Protein AF-0000000082828712 (afdb_homodimer)

Solvent-accessible surface area (backbone atoms only — not comparable to full-atom values): 15017 Å² total; per-residue (Å²): 77,46,63,69,58,51,18,61,73,68,69,48,56,59,66,55,54,52,48,35,39,72,70,65,76,36,78,80,60,50,65,44,97,86,64,44,63,34,44,53,70,67,53,52,53,50,50,47,36,53,51,42,41,46,74,70,66,48,48,73,68,54,50,51,52,52,47,55,44,63,73,38,39,80,39,64,26,58,62,60,52,50,52,51,50,52,49,48,51,51,52,51,50,52,42,50,52,48,52,53,48,48,52,50,50,52,56,34,50,66,52,43,86,63,96,31,34,36,75,65,27,28,40,63,50,42,49,63,65,57,72,63,75,81,122,78,46,63,70,57,51,18,63,73,67,71,49,55,59,67,56,53,52,48,35,37,73,71,65,74,36,80,81,61,50,64,44,97,86,64,45,62,35,43,52,70,68,52,54,54,50,50,47,35,53,52,42,40,45,74,69,65,49,48,73,69,55,49,51,51,54,50,55,44,65,74,37,39,80,39,65,27,60,62,59,51,50,52,51,50,52,49,48,51,51,52,51,50,51,42,51,53,48,52,53,48,45,51,50,50,52,56,34,49,66,52,42,84,64,94,33,33,36,75,66,28,28,40,63,50,42,48,64,65,56,72,63,75,82,122

pLDDT: mean 90.7, std 9.95, range [29.39, 98.44]

Structure (mmCIF, N/CA/C/O backbone):
data_AF-0000000082828712-model_v1
#
loop_
_entity.id
_entity.type
_entity.pdbx_description
1 polymer CadR
#
loop_
_atom_site.group_PDB
_atom_site.id
_atom_site.type_symbol
_atom_site.label_atom_id
_atom_site.label_alt_id
_atom_site.label_comp_id
_atom_site.label_asym_id
_atom_site.label_entity_id
_atom_site.label_seq_id
_atom_site.pdbx_PDB_ins_code
_atom_site.Cartn_x
_atom_site.Cartn_y
_atom_site.Cartn_z
_atom_site.occupancy
_atom_site.B_iso_or_equiv
_atom_site.auth_seq_id
_atom_site.auth_comp_id
_atom_site.auth_asym_id
_atom_site.auth_atom_id
_atom_site.pdbx_PDB_model_num
ATOM 1 N N . MET A 1 1 ? -9.047 -22.391 -27.5 1 91.06 1 MET A N 1
ATOM 2 C CA . MET A 1 1 ? -10.141 -21.484 -27.156 1 91.06 1 MET A CA 1
ATOM 3 C C . MET A 1 1 ? -9.773 -20.047 -27.484 1 91.06 1 MET A C 1
ATOM 5 O O . MET A 1 1 ? -8.602 -19.719 -27.688 1 91.06 1 MET A O 1
ATOM 9 N N . ARG A 1 2 ? -10.914 -19.062 -27.641 1 92.56 2 ARG A N 1
ATOM 10 C CA . ARG A 1 2 ? -10.688 -17.641 -27.891 1 92.56 2 ARG A CA 1
ATOM 11 C C . ARG A 1 2 ? -10.391 -16.906 -26.594 1 92.56 2 ARG A C 1
ATOM 13 O O . ARG A 1 2 ? -10.562 -17.453 -25.5 1 92.56 2 ARG A O 1
ATOM 20 N N . ILE A 1 3 ? -9.938 -15.68 -26.828 1 93.56 3 ILE A N 1
ATOM 21 C CA . ILE A 1 3 ? -9.469 -14.914 -25.672 1 93.56 3 ILE A CA 1
ATOM 22 C C . ILE A 1 3 ? -10.625 -14.641 -24.719 1 93.56 3 ILE A C 1
ATOM 24 O O . ILE A 1 3 ? -10.438 -14.602 -23.5 1 93.56 3 ILE A O 1
ATOM 28 N N . GLY A 1 4 ? -11.828 -14.359 -25.25 1 94 4 GLY A N 1
ATOM 29 C CA . GLY A 1 4 ? -13 -14.156 -24.406 1 94 4 GLY A CA 1
ATOM 30 C C . GLY A 1 4 ? -13.32 -15.352 -23.531 1 94 4 GLY A C 1
ATOM 31 O O . GLY A 1 4 ? -13.633 -15.203 -22.359 1 94 4 GLY A O 1
ATOM 32 N N . GLN A 1 5 ? -13.258 -16.547 -24.078 1 93.94 5 GLN A N 1
ATOM 33 C CA . GLN A 1 5 ? -13.477 -17.781 -23.344 1 93.94 5 GLN A CA 1
ATOM 34 C C . GLN A 1 5 ? -12.414 -17.969 -22.266 1 93.94 5 GLN A C 1
ATOM 36 O O . GLN A 1 5 ? -12.727 -18.391 -21.141 1 93.94 5 GLN A O 1
ATOM 41 N N . LEU A 1 6 ? -11.227 -17.703 -22.688 1 94.06 6 LEU A N 1
ATOM 42 C CA . LEU A 1 6 ? -10.133 -17.797 -21.734 1 94.06 6 LEU A CA 1
ATOM 43 C C . LEU A 1 6 ? -10.359 -16.844 -20.547 1 94.06 6 LEU A C 1
ATOM 45 O O . LEU A 1 6 ? -10.203 -17.25 -19.391 1 94.06 6 LEU A O 1
ATOM 49 N N . ALA A 1 7 ? -10.773 -15.625 -20.781 1 95 7 ALA A N 1
ATOM 50 C CA . ALA A 1 7 ? -11.039 -14.617 -19.766 1 95 7 ALA A CA 1
ATOM 51 C C . ALA A 1 7 ? -12.125 -15.086 -18.797 1 95 7 ALA A C 1
ATOM 53 O O . ALA A 1 7 ? -11.969 -14.969 -17.578 1 95 7 ALA A O 1
ATOM 54 N N . GLN A 1 8 ? -13.102 -15.633 -19.312 1 93.44 8 GLN A N 1
ATOM 55 C CA . GLN A 1 8 ? -14.227 -16.125 -18.531 1 93.44 8 GLN A CA 1
ATOM 56 C C . GLN A 1 8 ? -13.812 -17.312 -17.656 1 93.44 8 GLN A C 1
ATOM 58 O O . GLN A 1 8 ? -14.211 -17.406 -16.5 1 93.44 8 GLN A O 1
ATOM 63 N N . SER A 1 9 ? -13.055 -18.109 -18.234 1 91.81 9 SER A N 1
ATOM 64 C CA . SER A 1 9 ? -12.641 -19.328 -17.531 1 91.81 9 SER A CA 1
ATOM 65 C C . SER A 1 9 ? -11.797 -19 -16.297 1 91.81 9 SER A C 1
ATOM 67 O O . SER A 1 9 ? -11.891 -19.688 -15.289 1 91.81 9 SER A O 1
ATOM 69 N N . VAL A 1 10 ? -11.023 -18 -16.312 1 90.81 10 VAL A N 1
ATOM 70 C CA . VAL A 1 10 ? -10.094 -17.703 -15.234 1 90.81 10 VAL A CA 1
ATOM 71 C C . VAL A 1 10 ? -10.617 -16.516 -14.422 1 90.81 10 VAL A C 1
ATOM 73 O O . VAL A 1 10 ? -10.164 -16.281 -13.297 1 90.81 10 VAL A O 1
ATOM 76 N N . GLY A 1 11 ? -11.562 -15.797 -14.93 1 91.81 11 GLY A N 1
ATOM 77 C CA . GLY A 1 11 ? -12.148 -14.68 -14.203 1 91.81 11 GLY A CA 1
ATOM 78 C C . GLY A 1 11 ? -11.32 -13.414 -14.281 1 91.81 11 GLY A C 1
ATOM 79 O O . GLY A 1 11 ? -11.125 -12.734 -13.273 1 91.81 11 GLY A O 1
ATOM 80 N N . VAL A 1 12 ? -10.703 -13.156 -15.43 1 92.44 12 VAL A N 1
ATOM 81 C CA . VAL A 1 12 ? -9.945 -11.93 -15.633 1 92.44 12 VAL A CA 1
ATOM 82 C C . VAL A 1 12 ? -10.398 -11.25 -16.938 1 92.44 12 VAL A C 1
ATOM 84 O O . VAL A 1 12 ? -11.062 -11.875 -17.766 1 92.44 12 VAL A O 1
ATOM 87 N N . ASP A 1 13 ? -10.07 -10.023 -17.062 1 94.56 13 ASP A N 1
ATOM 88 C CA . ASP A 1 13 ? -10.453 -9.328 -18.281 1 94.56 13 ASP A CA 1
ATOM 89 C C . ASP A 1 13 ? -9.453 -9.602 -19.406 1 94.56 13 ASP A C 1
ATOM 91 O O . ASP A 1 13 ? -8.305 -9.961 -19.141 1 94.56 13 ASP A O 1
ATOM 95 N N . THR A 1 14 ? -9.93 -9.375 -20.672 1 95.31 14 THR A N 1
ATOM 96 C CA . THR A 1 14 ? -9.125 -9.672 -21.859 1 95.31 14 THR A CA 1
ATOM 97 C C . THR A 1 14 ? -7.871 -8.797 -21.891 1 95.31 14 THR A C 1
ATOM 99 O O . THR A 1 14 ? -6.812 -9.234 -22.344 1 95.31 14 THR A O 1
ATOM 102 N N . GLN A 1 15 ? -8.016 -7.57 -21.406 1 95.5 15 GLN A N 1
ATOM 103 C CA . GLN A 1 15 ? -6.863 -6.672 -21.391 1 95.5 15 GLN A CA 1
ATOM 104 C C . GLN A 1 15 ? -5.77 -7.203 -20.469 1 95.5 15 GLN A C 1
ATOM 106 O O . GLN A 1 15 ? -4.578 -7.074 -20.766 1 95.5 15 GLN A O 1
ATOM 111 N N . THR A 1 16 ? -6.172 -7.82 -19.391 1 95.06 16 THR A N 1
ATOM 112 C CA . THR A 1 16 ? -5.23 -8.406 -18.453 1 95.06 16 THR A CA 1
ATOM 113 C C . THR A 1 16 ? -4.457 -9.555 -19.094 1 95.06 16 THR A C 1
ATOM 115 O O . THR A 1 16 ? -3.25 -9.695 -18.891 1 95.06 16 THR A O 1
ATOM 118 N N . ILE A 1 17 ? -5.188 -10.344 -19.859 1 94.81 17 ILE A N 1
ATOM 119 C CA . ILE A 1 17 ? -4.551 -11.445 -20.578 1 94.81 17 ILE A CA 1
ATOM 120 C C . ILE A 1 17 ? -3.486 -10.906 -21.516 1 94.81 17 ILE A C 1
ATOM 122 O O . ILE A 1 17 ? -2.354 -11.391 -21.531 1 94.81 17 ILE A O 1
ATOM 126 N N . ARG A 1 18 ? -3.82 -9.883 -22.312 1 93.44 18 ARG A N 1
ATOM 127 C CA . ARG A 1 18 ? -2.883 -9.281 -23.25 1 93.44 18 ARG A CA 1
ATOM 128 C C . ARG A 1 18 ? -1.71 -8.633 -22.516 1 93.44 18 ARG A C 1
ATOM 130 O O . ARG A 1 18 ? -0.575 -8.68 -23 1 93.44 18 ARG A O 1
ATOM 137 N N . PHE A 1 19 ? -2.029 -8.102 -21.375 1 96.06 19 PHE A N 1
ATOM 138 C CA . PHE A 1 19 ? -0.987 -7.496 -20.562 1 96.06 19 PHE A CA 1
ATOM 139 C C . PHE A 1 19 ? 0.044 -8.539 -20.141 1 96.06 19 PHE A C 1
ATOM 141 O O . PHE A 1 19 ? 1.249 -8.32 -20.297 1 96.06 19 PHE A O 1
ATOM 148 N N . TYR A 1 20 ? -0.454 -9.695 -19.688 1 95.5 20 TYR A N 1
ATOM 149 C CA . TYR A 1 20 ? 0.453 -10.742 -19.234 1 95.5 20 TYR A CA 1
ATOM 150 C C . TYR A 1 20 ? 1.239 -11.328 -20.406 1 95.5 20 TYR A C 1
ATOM 152 O O . TYR A 1 20 ? 2.385 -11.758 -20.234 1 95.5 20 TYR A O 1
ATOM 160 N N . GLU A 1 21 ? 0.632 -11.375 -21.578 1 93.69 21 GLU A N 1
ATOM 161 C CA . GLU A 1 21 ? 1.351 -11.789 -22.781 1 93.69 21 GLU A CA 1
ATOM 162 C C . GLU A 1 21 ? 2.502 -10.836 -23.094 1 93.69 21 GLU A C 1
ATOM 164 O O . GLU A 1 21 ? 3.627 -11.273 -23.344 1 93.69 21 GLU A O 1
ATOM 169 N N . ARG A 1 22 ? 2.217 -9.562 -22.984 1 94.44 22 ARG A N 1
ATOM 170 C CA . ARG A 1 22 ? 3.227 -8.547 -23.266 1 94.44 22 ARG A CA 1
ATOM 171 C C . ARG A 1 22 ? 4.352 -8.602 -22.25 1 94.44 22 ARG A C 1
ATOM 173 O O . ARG A 1 22 ? 5.512 -8.336 -22.578 1 94.44 22 ARG A O 1
ATOM 180 N N . GLN A 1 23 ? 4.02 -8.945 -21.078 1 95.06 23 GLN A N 1
ATOM 181 C CA . GLN A 1 23 ? 4.996 -9.008 -20 1 95.06 23 GLN A CA 1
ATOM 182 C C . GLN A 1 23 ? 5.828 -10.289 -20.078 1 95.06 23 GLN A C 1
ATOM 184 O O . GLN A 1 23 ? 6.77 -10.469 -19.297 1 95.06 23 GLN A O 1
ATOM 189 N N . GLY A 1 24 ? 5.434 -11.25 -20.906 1 93 24 GLY A N 1
ATOM 190 C CA . GLY A 1 24 ? 6.172 -12.492 -21.078 1 93 24 GLY A CA 1
ATOM 191 C C . GLY A 1 24 ? 5.789 -13.562 -20.062 1 93 24 GLY A C 1
ATOM 192 O O . GLY A 1 24 ? 6.5 -14.555 -19.906 1 93 24 GLY A O 1
ATOM 193 N N . LEU A 1 25 ? 4.73 -13.352 -19.359 1 94.81 25 LEU A N 1
ATOM 194 C CA . LEU A 1 25 ? 4.277 -14.305 -18.359 1 94.81 25 LEU A CA 1
ATOM 195 C C . LEU A 1 25 ? 3.393 -15.383 -18.984 1 94.81 25 LEU A C 1
ATOM 197 O O . LEU A 1 25 ? 3.266 -16.484 -18.438 1 94.81 25 LEU A O 1
ATOM 201 N N . LEU A 1 26 ? 2.729 -15.062 -20.016 1 92.88 26 LEU A N 1
ATOM 202 C CA . LEU A 1 26 ? 1.913 -15.992 -20.797 1 92.88 26 LEU A CA 1
ATOM 203 C C . LEU A 1 26 ? 2.529 -16.234 -22.172 1 92.88 26 LEU A C 1
ATOM 205 O O . LEU A 1 26 ? 2.904 -15.281 -22.859 1 92.88 26 LEU A O 1
ATOM 209 N N . PRO A 1 27 ? 2.744 -17.5 -22.469 1 88.75 27 PRO A N 1
ATOM 210 C CA . PRO A 1 27 ? 3.279 -17.75 -23.812 1 88.75 27 PRO A CA 1
ATOM 211 C C . PRO A 1 27 ? 2.354 -17.25 -24.922 1 88.75 27 PRO A C 1
ATOM 213 O O . PRO A 1 27 ? 1.13 -17.266 -24.766 1 88.75 27 PRO A O 1
ATOM 216 N N . PRO A 1 28 ? 2.961 -16.844 -25.969 1 89.88 28 PRO A N 1
ATOM 217 C CA . PRO A 1 28 ? 2.111 -16.406 -27.078 1 89.88 28 PRO A CA 1
ATOM 218 C C . PRO A 1 28 ? 1.222 -17.516 -27.609 1 89.88 28 PRO A C 1
ATOM 220 O O . PRO A 1 28 ? 1.668 -18.672 -27.734 1 89.88 28 PRO A O 1
ATOM 223 N N . PRO A 1 29 ? -0.052 -17.141 -27.797 1 90.81 29 PRO A N 1
ATOM 224 C CA . PRO A 1 29 ? -0.957 -18.156 -28.328 1 90.81 29 PRO A CA 1
ATOM 225 C C . PRO A 1 29 ? -0.678 -18.484 -29.781 1 90.81 29 PRO A C 1
ATOM 227 O O . PRO A 1 29 ? -0.115 -17.656 -30.516 1 90.81 29 PRO A O 1
ATOM 230 N N . GLY A 1 30 ? -0.92 -19.812 -30.078 1 91.31 30 GLY A N 1
ATOM 231 C CA . GLY A 1 30 ? -0.879 -20.156 -31.484 1 91.31 30 GLY A CA 1
ATOM 232 C C . GLY A 1 30 ? -1.961 -19.484 -32.312 1 91.31 30 GLY A C 1
ATOM 233 O O . GLY A 1 30 ? -2.824 -18.797 -31.75 1 91.31 30 GLY A O 1
ATOM 234 N N . ARG A 1 31 ? -1.786 -19.594 -33.656 1 90.69 31 ARG A N 1
ATOM 235 C CA . ARG A 1 31 ? -2.797 -19.031 -34.562 1 90.69 31 ARG A CA 1
ATOM 236 C C . ARG A 1 31 ? -3.436 -20.125 -35.406 1 90.69 31 ARG A C 1
ATOM 238 O O . ARG A 1 31 ? -2.764 -21.078 -35.844 1 90.69 31 ARG A O 1
ATOM 245 N N . GLN A 1 32 ? -4.73 -19.938 -35.531 1 90.38 32 GLN A N 1
ATOM 246 C CA . GLN A 1 32 ? -5.438 -20.828 -36.469 1 90.38 32 GLN A CA 1
ATOM 247 C C . GLN A 1 32 ? -5.199 -20.406 -37.906 1 90.38 32 GLN A C 1
ATOM 249 O O . GLN A 1 32 ? -4.523 -19.406 -38.156 1 90.38 32 GLN A O 1
ATOM 254 N N . GLU A 1 33 ? -5.695 -21.312 -38.75 1 91.38 33 GLU A N 1
ATOM 255 C CA . GLU A 1 33 ? -5.531 -21.047 -40.188 1 91.38 33 GLU A CA 1
ATOM 256 C C . GLU A 1 33 ? -6.121 -19.703 -40.594 1 91.38 33 GLU A C 1
ATOM 258 O O . GLU A 1 33 ? -5.605 -19.031 -41.469 1 91.38 33 GLU A O 1
ATOM 263 N N . ASN A 1 34 ? -7.105 -19.297 -39.906 1 90.94 34 ASN A N 1
ATOM 264 C CA . ASN A 1 34 ? -7.785 -18.047 -40.219 1 90.94 34 ASN A CA 1
ATOM 265 C C . ASN A 1 34 ? -7.094 -16.844 -39.562 1 90.94 34 ASN A C 1
ATOM 267 O O . ASN A 1 34 ? -7.562 -15.719 -39.688 1 90.94 34 ASN A O 1
ATOM 271 N N . GLY A 1 35 ? -6.105 -17.078 -38.844 1 89.44 35 GLY A N 1
ATOM 272 C CA . GLY A 1 35 ? -5.309 -15.992 -38.312 1 89.44 35 GLY A CA 1
ATOM 273 C C . GLY A 1 35 ? -5.672 -15.664 -36.875 1 89.44 35 GLY A C 1
ATOM 274 O O . GLY A 1 35 ? -5.031 -14.82 -36.25 1 89.44 35 GLY A O 1
ATOM 275 N N . TYR A 1 36 ? -6.711 -16.344 -36.375 1 90.12 36 TYR A N 1
A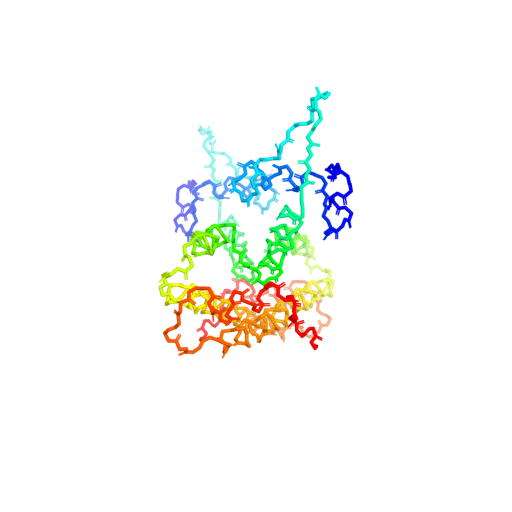TOM 276 C CA . TYR A 1 36 ? -7.156 -16.031 -35.031 1 90.12 36 TYR A CA 1
ATOM 277 C C . TYR A 1 36 ? -6.273 -16.703 -34 1 90.12 36 TYR A C 1
ATOM 279 O O . TYR A 1 36 ? -5.855 -17.844 -34.188 1 90.12 36 TYR A O 1
ATOM 287 N N . ARG A 1 37 ? -6.039 -15.938 -32.906 1 91.88 37 ARG A N 1
ATOM 288 C CA . ARG A 1 37 ? -5.289 -16.516 -31.797 1 91.88 37 ARG A CA 1
ATOM 289 C C . ARG A 1 37 ? -6.078 -17.625 -31.109 1 91.88 37 ARG A C 1
ATOM 291 O O . ARG A 1 37 ? -7.301 -17.531 -30.969 1 91.88 37 ARG A O 1
ATOM 298 N N . VAL A 1 38 ? -5.359 -18.719 -30.797 1 93.56 38 VAL A N 1
ATOM 299 C CA . VAL A 1 38 ? -5.969 -19.844 -30.109 1 93.56 38 VAL A CA 1
ATOM 300 C C . VAL A 1 38 ? -5.199 -20.141 -28.828 1 93.56 38 VAL A C 1
ATOM 302 O O . VAL A 1 38 ? -3.977 -20.297 -28.844 1 93.56 38 VAL A O 1
ATOM 305 N N . TYR A 1 39 ? -5.969 -20.172 -27.766 1 94.69 39 TYR A N 1
ATOM 306 C CA . TYR A 1 39 ? -5.395 -20.438 -26.453 1 94.69 39 TYR A CA 1
ATOM 307 C C . TYR A 1 39 ? -5.684 -21.875 -26.016 1 94.69 39 TYR A C 1
ATOM 309 O O . TYR A 1 39 ? -6.773 -22.391 -26.266 1 94.69 39 TYR A O 1
ATOM 317 N N . THR A 1 40 ? -4.688 -22.5 -25.375 1 93.25 40 THR A N 1
ATOM 318 C CA . THR A 1 40 ? -4.797 -23.891 -24.938 1 93.25 40 THR A CA 1
ATOM 319 C C . THR A 1 40 ? -4.977 -23.969 -23.422 1 93.25 40 THR A C 1
ATOM 321 O O . THR A 1 40 ? -5.016 -22.938 -22.734 1 93.25 40 THR A O 1
ATOM 324 N N . GLU A 1 41 ? -5.152 -25.203 -22.922 1 93.06 41 GLU A N 1
ATOM 325 C CA . GLU A 1 41 ? -5.289 -25.453 -21.484 1 93.06 41 GLU A CA 1
ATOM 326 C C . GLU A 1 41 ? -4.047 -24.984 -20.719 1 93.06 41 GLU A C 1
ATOM 328 O O . GLU A 1 41 ? -4.137 -24.562 -19.578 1 93.06 41 GLU A O 1
ATOM 333 N N . LYS A 1 42 ? -3.018 -25.031 -21.406 1 91.31 42 LYS A N 1
ATOM 334 C CA . LYS A 1 42 ? -1.782 -24.562 -20.797 1 91.31 42 LYS A CA 1
ATOM 335 C C . LYS A 1 42 ? -1.875 -23.078 -20.438 1 91.31 42 LYS A C 1
ATOM 337 O O . LYS A 1 42 ? -1.347 -22.656 -19.406 1 91.31 42 LYS A O 1
ATOM 342 N N . HIS A 1 43 ? -2.551 -22.344 -21.281 1 94.12 43 HIS A N 1
ATOM 343 C CA . HIS A 1 43 ? -2.748 -20.922 -21.016 1 94.12 43 HIS A CA 1
ATOM 344 C C . HIS A 1 43 ? -3.666 -20.719 -19.812 1 94.12 43 HIS A C 1
ATOM 346 O O . HIS A 1 43 ? -3.439 -19.812 -19.016 1 94.12 43 HIS A O 1
ATOM 352 N N . VAL A 1 44 ? -4.652 -21.547 -19.672 1 93.38 44 VAL A N 1
ATOM 353 C CA . VAL A 1 44 ? -5.578 -21.469 -18.547 1 93.38 44 VAL A CA 1
ATOM 354 C C . VAL A 1 44 ? -4.824 -21.688 -17.234 1 93.38 44 VAL A C 1
ATOM 356 O O . VAL A 1 44 ? -4.957 -20.906 -16.281 1 93.38 44 VAL A O 1
ATOM 359 N N . GLU A 1 45 ? -4.051 -22.688 -17.25 1 91.81 45 GLU A N 1
ATOM 360 C CA . GLU A 1 45 ? -3.303 -23.047 -16.062 1 91.81 45 GLU A CA 1
ATOM 361 C C . GLU A 1 45 ? -2.324 -21.953 -15.664 1 91.81 45 GLU A C 1
ATOM 363 O O . GLU A 1 45 ? -2.201 -21.609 -14.484 1 91.81 45 GLU A O 1
ATOM 368 N N . ARG A 1 46 ? -1.679 -21.5 -16.672 1 93.19 46 ARG A N 1
ATOM 369 C CA . ARG A 1 46 ? -0.697 -20.453 -16.406 1 93.19 46 ARG A CA 1
ATOM 370 C C . ARG A 1 46 ? -1.369 -19.188 -15.867 1 93.19 46 ARG A C 1
ATOM 372 O O . ARG A 1 46 ? -0.878 -18.578 -14.914 1 93.19 46 ARG A O 1
ATOM 379 N N . LEU A 1 47 ? -2.453 -18.828 -16.422 1 93.94 47 LEU A N 1
ATOM 380 C CA . LEU A 1 47 ? -3.188 -17.641 -15.977 1 93.94 47 LEU A CA 1
ATOM 381 C C . LEU A 1 47 ? -3.719 -17.844 -14.562 1 93.94 47 LEU A C 1
ATOM 383 O O . LEU A 1 47 ? -3.684 -16.906 -13.75 1 93.94 47 LEU A O 1
ATOM 387 N N . ALA A 1 48 ? -4.211 -18.984 -14.289 1 92.62 48 ALA A N 1
ATOM 388 C CA . ALA A 1 48 ? -4.688 -19.297 -12.945 1 92.62 48 ALA A CA 1
ATOM 389 C C . ALA A 1 48 ? -3.557 -19.188 -11.922 1 92.62 48 ALA A C 1
ATOM 391 O O . ALA A 1 48 ? -3.752 -18.656 -10.828 1 92.62 48 ALA A O 1
ATOM 392 N N . PHE A 1 49 ? -2.449 -19.672 -12.359 1 93.94 49 PHE A N 1
ATOM 393 C CA . PHE A 1 49 ? -1.273 -19.594 -11.5 1 93.94 49 PHE A CA 1
ATOM 394 C C . PHE A 1 49 ? -0.912 -18.141 -11.211 1 93.94 49 PHE A C 1
ATOM 396 O O . PHE A 1 49 ? -0.7 -17.766 -10.055 1 93.94 49 PHE A O 1
ATOM 403 N N . ILE A 1 50 ? -0.853 -17.328 -12.227 1 94.75 50 ILE A N 1
ATOM 404 C CA . ILE A 1 50 ? -0.52 -15.906 -12.094 1 94.75 50 ILE A CA 1
ATOM 405 C C . ILE A 1 50 ? -1.528 -15.227 -11.172 1 94.75 50 ILE A C 1
ATOM 407 O O . ILE A 1 50 ? -1.147 -14.461 -10.281 1 94.75 50 ILE A O 1
ATOM 411 N N . ARG A 1 51 ? -2.76 -15.5 -11.359 1 92.62 51 ARG A N 1
ATOM 412 C CA . ARG A 1 51 ? -3.82 -14.914 -10.547 1 92.62 51 ARG A CA 1
ATOM 413 C C . ARG A 1 51 ? -3.645 -15.266 -9.078 1 92.62 51 ARG A C 1
ATOM 415 O O . ARG A 1 51 ? -3.777 -14.398 -8.203 1 92.62 51 ARG A O 1
ATOM 422 N N . ARG A 1 52 ? -3.344 -16.5 -8.828 1 92.62 52 ARG A N 1
ATOM 423 C CA . ARG A 1 52 ? -3.158 -16.938 -7.453 1 92.62 52 ARG A CA 1
ATOM 424 C C . ARG A 1 52 ? -1.938 -16.281 -6.824 1 92.62 52 ARG A C 1
ATOM 426 O O . ARG A 1 52 ? -1.97 -15.898 -5.652 1 92.62 52 ARG A O 1
ATOM 433 N N . CYS A 1 53 ? -0.886 -16.172 -7.586 1 95.19 53 CYS A N 1
ATOM 434 C CA . CYS A 1 53 ? 0.294 -15.461 -7.105 1 95.19 53 CYS A CA 1
ATOM 435 C C . CYS A 1 53 ? -0.046 -14.016 -6.75 1 95.19 53 CYS A C 1
ATOM 437 O O . CYS A 1 53 ? 0.399 -13.508 -5.719 1 95.19 53 CYS A O 1
ATOM 439 N N . ARG A 1 54 ? -0.9 -13.375 -7.555 1 93.69 54 ARG A N 1
ATOM 440 C CA . ARG A 1 54 ? -1.292 -11.992 -7.324 1 93.69 54 ARG A CA 1
ATOM 441 C C . ARG A 1 54 ? -2.156 -11.867 -6.074 1 93.69 54 ARG A C 1
ATOM 443 O O . ARG A 1 54 ? -2.049 -10.883 -5.336 1 93.69 54 ARG A O 1
ATOM 450 N N . ILE A 1 55 ? -2.965 -12.852 -5.871 1 90.81 55 ILE A N 1
ATOM 451 C CA . ILE A 1 55 ? -3.783 -12.883 -4.668 1 90.81 55 ILE A CA 1
ATOM 452 C C . ILE A 1 55 ? -2.887 -12.977 -3.436 1 90.81 55 ILE A C 1
ATOM 454 O O . ILE A 1 55 ? -3.186 -12.383 -2.395 1 90.81 55 ILE A O 1
ATOM 458 N N . LEU A 1 56 ? -1.774 -13.61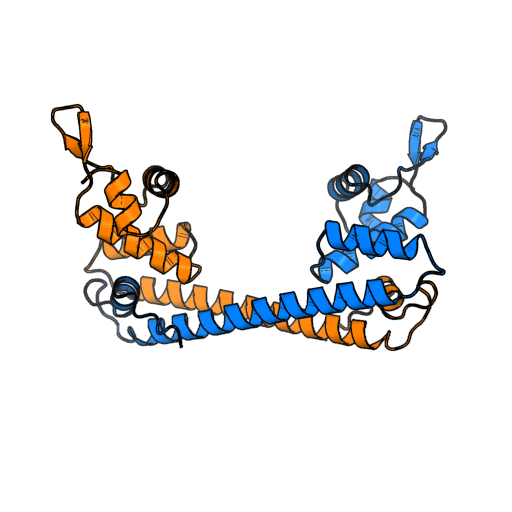7 -3.58 1 92.56 56 LEU A N 1
ATOM 459 C CA . LEU A 1 56 ? -0.795 -13.758 -2.508 1 92.56 56 LEU A CA 1
ATOM 460 C C . LEU A 1 56 ? 0.127 -12.539 -2.459 1 92.56 56 LEU A C 1
ATOM 462 O O . LEU A 1 56 ? 1.118 -12.539 -1.725 1 92.56 56 LEU A O 1
ATOM 466 N N . ASP A 1 57 ? -0.115 -11.57 -3.277 1 95 57 ASP A N 1
ATOM 467 C CA . ASP A 1 57 ? 0.526 -10.258 -3.322 1 95 57 ASP A CA 1
ATOM 468 C C . ASP A 1 57 ? 1.959 -10.367 -3.84 1 95 57 ASP A C 1
ATOM 470 O O . ASP A 1 57 ? 2.822 -9.578 -3.459 1 95 57 ASP A O 1
ATOM 474 N N . LEU A 1 58 ? 2.211 -11.367 -4.605 1 94.88 58 LEU A N 1
ATOM 475 C CA . LEU A 1 58 ? 3.506 -11.445 -5.273 1 94.88 58 LEU A CA 1
ATOM 476 C C . LEU A 1 58 ? 3.572 -10.477 -6.445 1 94.88 58 LEU A C 1
ATOM 478 O O . LEU A 1 58 ? 2.596 -10.312 -7.18 1 94.88 58 LEU A O 1
ATOM 482 N N . SER A 1 59 ? 4.75 -9.891 -6.594 1 95.31 59 SER A N 1
ATOM 483 C CA . SER A 1 59 ? 4.957 -8.969 -7.707 1 95.31 59 SER A CA 1
ATOM 484 C C . SER A 1 59 ? 5.133 -9.727 -9.023 1 95.31 59 SER A C 1
ATOM 486 O O . SER A 1 59 ? 5.398 -10.93 -9.016 1 95.31 59 SER A O 1
ATOM 488 N N . LEU A 1 60 ? 5 -8.961 -10.133 1 94.81 60 LEU A N 1
ATOM 489 C CA . LEU A 1 60 ? 5.23 -9.562 -11.438 1 94.81 60 LEU A CA 1
ATOM 490 C C . LEU A 1 60 ? 6.652 -10.102 -11.547 1 94.81 60 LEU A C 1
ATOM 492 O O . LEU A 1 60 ? 6.883 -11.148 -12.156 1 94.81 60 LEU A O 1
ATOM 496 N N . ALA A 1 61 ? 7.594 -9.391 -10.93 1 94.88 61 ALA A N 1
ATOM 497 C CA . ALA A 1 61 ? 8.984 -9.828 -10.938 1 94.88 61 ALA A CA 1
ATOM 498 C C . ALA A 1 61 ? 9.148 -11.156 -10.203 1 94.88 61 ALA A C 1
ATOM 500 O O . ALA A 1 61 ? 9.82 -12.07 -10.695 1 94.88 61 ALA A O 1
ATOM 501 N N . GLU A 1 62 ? 8.516 -11.273 -9.102 1 94.94 62 GLU A N 1
ATOM 502 C CA . GLU A 1 62 ? 8.555 -12.516 -8.328 1 94.94 62 GLU A CA 1
ATOM 503 C C . GLU A 1 62 ? 7.887 -13.656 -9.094 1 94.94 62 GLU A C 1
ATOM 505 O O . GLU A 1 62 ? 8.367 -14.789 -9.062 1 94.94 62 GLU A O 1
ATOM 510 N N . ILE A 1 63 ? 6.781 -13.359 -9.766 1 95.75 63 ILE A N 1
ATOM 511 C CA . ILE A 1 63 ? 6.07 -14.375 -10.539 1 95.75 63 ILE A CA 1
ATOM 512 C C . ILE A 1 63 ? 6.957 -14.867 -11.68 1 95.75 63 ILE A C 1
ATOM 514 O O . ILE A 1 63 ? 7.004 -16.062 -11.969 1 95.75 63 ILE A O 1
ATOM 518 N N . HIS A 1 64 ? 7.688 -13.945 -12.289 1 95.19 64 HIS A N 1
ATOM 519 C CA . HIS A 1 64 ? 8.641 -14.336 -13.32 1 95.19 64 HIS A CA 1
ATOM 520 C C . HIS A 1 64 ? 9.688 -15.297 -12.773 1 95.19 64 HIS A C 1
ATOM 522 O O . HIS A 1 64 ? 10.031 -16.297 -13.422 1 95.19 64 HIS A O 1
ATOM 528 N N . GLU A 1 65 ? 10.156 -15.008 -11.656 1 93.88 65 GLU A N 1
ATOM 529 C CA . GLU A 1 65 ? 11.164 -15.859 -11.023 1 93.88 65 GLU A CA 1
ATOM 530 C C . GLU A 1 65 ? 10.617 -17.25 -10.75 1 93.88 65 GLU A C 1
ATOM 532 O O . GLU A 1 65 ? 11.273 -18.25 -11.047 1 93.88 65 GLU A O 1
ATOM 537 N N . LEU A 1 66 ? 9.398 -17.297 -10.203 1 94.06 66 LEU A N 1
ATOM 538 C CA . LEU A 1 66 ? 8.773 -18.578 -9.914 1 94.06 66 LEU A CA 1
ATOM 539 C C . LEU A 1 66 ? 8.578 -19.391 -11.195 1 94.06 66 LEU A C 1
ATOM 541 O O . LEU A 1 66 ? 8.789 -20.609 -11.211 1 94.06 66 LEU A O 1
ATOM 545 N N . LYS A 1 67 ? 8.156 -18.703 -12.219 1 91.44 67 LYS A N 1
ATOM 546 C CA . LYS A 1 67 ? 7.961 -19.359 -13.508 1 91.44 67 LYS A CA 1
ATOM 547 C C . LYS A 1 67 ? 9.273 -19.938 -14.039 1 91.44 67 LYS A C 1
ATOM 549 O O . LYS A 1 67 ? 9.297 -21.047 -14.578 1 91.44 67 LYS A O 1
ATOM 554 N N . ARG A 1 68 ? 10.328 -19.188 -13.891 1 91 68 ARG A N 1
ATOM 555 C CA . ARG A 1 68 ? 11.641 -19.656 -14.32 1 91 68 ARG A CA 1
ATOM 556 C C . ARG A 1 68 ? 12.016 -20.938 -13.586 1 91 68 ARG A C 1
ATOM 558 O O . ARG A 1 68 ? 12.539 -21.875 -14.195 1 91 68 ARG A O 1
ATOM 565 N N . TYR A 1 69 ? 11.719 -20.969 -12.344 1 90.06 69 TYR A N 1
ATOM 566 C CA . TYR A 1 69 ? 12 -22.172 -11.57 1 90.06 69 TYR A CA 1
ATOM 567 C C . TYR A 1 69 ? 11.141 -23.344 -12.047 1 90.06 69 TYR A C 1
ATOM 569 O O . TYR A 1 69 ? 11.625 -24.469 -12.148 1 90.06 69 TYR A O 1
ATOM 577 N N . GLN A 1 70 ? 9.867 -23.094 -12.375 1 88.5 70 GLN A N 1
ATOM 578 C CA . GLN A 1 70 ? 8.961 -24.141 -12.859 1 88.5 70 GLN A CA 1
ATOM 579 C C . GLN A 1 70 ? 9.445 -24.703 -14.188 1 88.5 70 GLN A C 1
ATOM 581 O O . GLN A 1 70 ? 9.203 -25.875 -14.492 1 88.5 70 GLN A O 1
ATOM 586 N N . ASP A 1 71 ? 10.086 -23.828 -14.891 1 86.12 71 ASP A N 1
ATOM 587 C CA . ASP A 1 71 ? 10.562 -24.234 -16.203 1 86.12 71 ASP A CA 1
ATOM 588 C C . ASP A 1 71 ? 11.812 -25.109 -16.078 1 86.12 71 ASP A C 1
ATOM 590 O O . ASP A 1 71 ? 12.227 -25.75 -17.047 1 86.12 71 ASP A O 1
ATOM 594 N N . ASP A 1 72 ? 12.383 -25.141 -14.922 1 88.44 72 ASP A N 1
ATOM 595 C CA . ASP A 1 72 ? 13.5 -26.031 -14.633 1 88.44 72 ASP A CA 1
ATOM 596 C C . ASP A 1 72 ? 13.172 -26.969 -13.469 1 88.44 72 ASP A C 1
ATOM 598 O O . ASP A 1 72 ? 13.633 -26.75 -12.344 1 88.44 72 ASP A O 1
ATOM 602 N N . PRO A 1 73 ? 12.547 -28.062 -13.766 1 88.38 73 PRO A N 1
ATOM 603 C CA . PRO A 1 73 ? 11.945 -28.891 -12.727 1 88.38 73 PRO A CA 1
ATOM 604 C C . PRO A 1 73 ? 12.977 -29.641 -11.898 1 88.38 73 PRO A C 1
ATOM 606 O O . PRO A 1 73 ? 12.664 -30.141 -10.812 1 88.38 73 PRO A O 1
ATOM 609 N N . HIS A 1 74 ? 14.258 -29.719 -12.344 1 89.38 74 HIS A N 1
ATOM 610 C CA . HIS A 1 74 ? 15.234 -30.531 -11.641 1 89.38 74 HIS A CA 1
ATOM 611 C C . HIS A 1 74 ? 16.109 -29.672 -10.719 1 89.38 74 HIS A C 1
ATOM 613 O O . HIS A 1 74 ? 16.938 -30.203 -9.984 1 89.38 74 HIS A O 1
ATOM 619 N N . GLN A 1 75 ? 15.82 -28.484 -10.719 1 88.31 75 GLN A N 1
ATOM 620 C CA . GLN A 1 75 ? 16.562 -27.609 -9.805 1 88.31 75 GLN A CA 1
ATOM 621 C C . GLN A 1 75 ? 15.992 -27.703 -8.391 1 88.31 75 GLN A C 1
ATOM 623 O O . GLN A 1 75 ? 14.859 -28.141 -8.188 1 88.31 75 GLN A O 1
ATOM 628 N N . SER A 1 76 ? 16.859 -27.391 -7.449 1 89.81 76 SER A N 1
ATOM 629 C CA . SER A 1 76 ? 16.438 -27.391 -6.051 1 89.81 76 SER A CA 1
ATOM 630 C C . SER A 1 76 ? 15.367 -26.344 -5.785 1 89.81 76 SER A C 1
ATOM 632 O O . SER A 1 76 ? 15.383 -25.266 -6.387 1 89.81 76 SER A O 1
ATOM 634 N N . CYS A 1 77 ? 14.461 -26.656 -4.863 1 91.44 77 CYS A N 1
ATOM 635 C CA . CYS A 1 77 ? 13.398 -25.734 -4.473 1 91.44 77 CYS A CA 1
ATOM 636 C C . CYS A 1 77 ? 13.93 -24.656 -3.545 1 91.44 77 CYS A C 1
ATOM 638 O O . CYS A 1 77 ? 13.172 -23.797 -3.088 1 91.44 77 CYS A O 1
ATOM 640 N N . THR A 1 78 ? 15.156 -24.672 -3.322 1 91 78 THR A N 1
ATOM 641 C CA . THR A 1 78 ? 15.758 -23.75 -2.373 1 91 78 THR A CA 1
ATOM 642 C C . THR A 1 78 ? 15.461 -22.297 -2.773 1 91 78 THR A C 1
ATOM 644 O O . THR A 1 78 ? 15.141 -21.469 -1.922 1 91 78 THR A O 1
ATOM 647 N N . ALA A 1 79 ? 15.57 -22.078 -4.039 1 91.12 79 ALA A N 1
ATOM 648 C CA . ALA A 1 79 ? 15.344 -20.719 -4.52 1 91.12 79 ALA A CA 1
ATOM 649 C C . ALA A 1 79 ? 13.875 -20.328 -4.375 1 91.12 79 ALA A C 1
ATOM 651 O O . ALA A 1 79 ? 13.562 -19.188 -4.047 1 91.12 79 ALA A O 1
ATOM 652 N N . VAL A 1 80 ? 12.938 -21.219 -4.602 1 92.94 80 VAL A N 1
ATOM 653 C CA . VAL A 1 80 ? 11.508 -20.984 -4.418 1 92.94 80 VAL A CA 1
ATOM 654 C C . VAL A 1 80 ? 11.219 -20.672 -2.949 1 92.94 80 VAL A C 1
ATOM 656 O O . VAL A 1 80 ? 10.523 -19.703 -2.637 1 92.94 80 VAL A O 1
ATOM 659 N N . ASN A 1 81 ? 11.797 -21.469 -2.107 1 93.75 81 ASN A N 1
ATOM 660 C CA . ASN A 1 81 ? 11.625 -21.281 -0.672 1 93.75 81 ASN A CA 1
ATOM 661 C C . ASN A 1 81 ? 12.172 -19.922 -0.218 1 93.75 81 ASN A C 1
ATOM 663 O O . ASN A 1 81 ? 11.531 -19.234 0.573 1 93.75 81 ASN A O 1
ATOM 667 N N . ALA A 1 82 ? 13.305 -19.578 -0.727 1 94.06 82 ALA A N 1
ATOM 668 C CA . ALA A 1 82 ? 13.922 -18.312 -0.362 1 94.06 82 ALA A CA 1
ATOM 669 C C . ALA A 1 82 ? 13.055 -17.141 -0.812 1 94.06 82 ALA A C 1
ATOM 671 O O . ALA A 1 82 ? 12.93 -16.141 -0.093 1 94.06 82 ALA A O 1
ATOM 672 N N . LEU A 1 83 ? 12.5 -17.266 -1.955 1 94.62 83 LEU A N 1
ATOM 673 C CA . LEU A 1 83 ? 11.625 -16.219 -2.48 1 94.62 83 LEU A CA 1
ATOM 674 C C . LEU A 1 83 ? 10.406 -16.031 -1.575 1 94.62 83 LEU A C 1
ATOM 676 O O . LEU A 1 83 ? 10.047 -14.891 -1.256 1 94.62 83 LEU A O 1
ATOM 680 N N . LEU A 1 84 ? 9.812 -17.125 -1.179 1 94.19 84 LEU A N 1
ATOM 681 C CA . LEU A 1 84 ? 8.641 -17.031 -0.312 1 94.19 84 LEU A CA 1
ATOM 682 C C . LEU A 1 84 ? 9.023 -16.5 1.062 1 94.19 84 LEU A C 1
ATOM 684 O O . LEU A 1 84 ? 8.266 -15.727 1.661 1 94.19 84 LEU A O 1
ATOM 688 N N . ASP A 1 85 ? 10.18 -16.875 1.599 1 96.12 85 ASP A N 1
ATOM 689 C CA . ASP A 1 85 ? 10.656 -16.375 2.881 1 96.12 85 ASP A CA 1
ATOM 690 C C . ASP A 1 85 ? 10.844 -14.852 2.834 1 96.12 85 ASP A C 1
ATOM 692 O O . ASP A 1 85 ? 10.438 -14.148 3.764 1 96.12 85 ASP A O 1
ATOM 696 N N . ASP A 1 86 ? 11.445 -14.43 1.767 1 97.12 86 ASP A N 1
ATOM 697 C CA . ASP A 1 86 ? 11.641 -13 1.591 1 97.12 86 ASP A CA 1
ATOM 698 C C . ASP A 1 86 ? 10.305 -12.266 1.525 1 97.12 86 ASP A C 1
ATOM 700 O O . ASP A 1 86 ? 10.141 -11.195 2.117 1 97.12 86 ASP A O 1
ATOM 704 N N . HIS A 1 87 ? 9.359 -12.844 0.846 1 96.31 87 HIS A N 1
ATOM 705 C CA . HIS A 1 87 ? 8.039 -12.242 0.723 1 96.31 87 HIS A CA 1
ATOM 706 C C . HIS A 1 87 ? 7.328 -12.188 2.072 1 96.31 87 HIS A C 1
ATOM 708 O O . HIS A 1 87 ? 6.711 -11.172 2.412 1 96.31 87 HIS A O 1
ATOM 714 N N . ILE A 1 88 ? 7.445 -13.227 2.828 1 97 88 ILE A N 1
ATOM 715 C CA . ILE A 1 88 ? 6.855 -13.273 4.16 1 97 88 ILE A CA 1
ATOM 716 C C . ILE A 1 88 ? 7.473 -12.188 5.039 1 97 88 ILE A C 1
ATOM 718 O O . ILE A 1 88 ? 6.762 -11.484 5.758 1 97 88 ILE A O 1
ATOM 722 N N . SER A 1 89 ? 8.797 -12.062 4.961 1 98.25 89 SER A N 1
ATOM 723 C CA . SER A 1 89 ? 9.5 -11.031 5.727 1 98.25 89 SER A CA 1
ATOM 724 C C . SER A 1 89 ? 9.008 -9.641 5.363 1 98.25 89 SER A C 1
ATOM 726 O O . SER A 1 89 ? 8.812 -8.797 6.238 1 98.25 89 SER A O 1
ATOM 728 N N . HIS A 1 90 ? 8.828 -9.477 4.07 1 97.25 90 HIS A N 1
ATOM 729 C CA . HIS A 1 90 ? 8.336 -8.188 3.596 1 97.25 90 HIS A CA 1
ATOM 730 C C . HIS A 1 90 ? 6.938 -7.902 4.129 1 97.25 90 HIS A C 1
ATOM 732 O O . HIS A 1 90 ? 6.672 -6.812 4.641 1 97.25 90 HIS A O 1
ATOM 738 N N . VAL A 1 91 ? 6.031 -8.867 4.066 1 97.31 91 VAL A N 1
ATOM 739 C CA . VAL A 1 91 ? 4.668 -8.734 4.566 1 97.31 91 VAL A CA 1
ATOM 740 C C . VAL A 1 91 ? 4.691 -8.438 6.066 1 97.31 91 VAL A C 1
ATOM 742 O O . VAL A 1 91 ? 3.986 -7.547 6.543 1 97.31 91 VAL A O 1
ATOM 745 N N . ARG A 1 92 ? 5.555 -9.086 6.828 1 97.94 92 ARG A N 1
ATOM 746 C CA . ARG A 1 92 ? 5.672 -8.883 8.266 1 97.94 92 ARG A CA 1
ATOM 747 C C . ARG A 1 92 ? 6.156 -7.473 8.586 1 97.94 92 ARG A C 1
ATOM 749 O O . ARG A 1 92 ? 5.684 -6.848 9.539 1 97.94 92 ARG A O 1
ATOM 756 N N . SER A 1 93 ? 7.066 -7.043 7.793 1 98.31 93 SER A N 1
ATOM 757 C CA . SER A 1 93 ? 7.562 -5.684 7.977 1 98.31 93 SER A CA 1
ATOM 758 C C . SER A 1 93 ? 6.457 -4.656 7.742 1 98.31 93 SER A C 1
ATOM 760 O O . SER A 1 93 ? 6.375 -3.652 8.453 1 98.31 93 SER A O 1
ATOM 762 N N . GLN A 1 94 ? 5.645 -4.891 6.715 1 97.44 94 GLN A N 1
ATOM 763 C CA . GLN A 1 94 ? 4.527 -3.996 6.434 1 97.44 94 GLN A CA 1
ATOM 764 C C . GLN A 1 94 ? 3.523 -3.994 7.586 1 97.44 94 GLN A C 1
ATOM 766 O O . GLN A 1 94 ? 3.027 -2.938 7.98 1 97.44 94 GLN A O 1
ATOM 771 N N . ILE A 1 95 ? 3.209 -5.148 8.102 1 97.75 95 ILE A N 1
ATOM 772 C CA . ILE A 1 95 ? 2.285 -5.273 9.219 1 97.75 95 ILE A CA 1
ATOM 773 C C . ILE A 1 95 ? 2.807 -4.473 10.414 1 97.75 95 ILE A C 1
ATOM 775 O O . ILE A 1 95 ? 2.064 -3.699 11.023 1 97.75 95 ILE A O 1
ATOM 779 N N . THR A 1 96 ? 4.082 -4.625 10.688 1 98.38 96 THR A N 1
ATOM 780 C CA . THR A 1 96 ? 4.703 -3.938 11.812 1 98.38 96 THR A CA 1
ATOM 781 C C . THR A 1 96 ? 4.617 -2.424 11.641 1 98.38 96 THR A C 1
ATOM 783 O O . THR A 1 96 ? 4.277 -1.703 12.578 1 98.38 96 THR A O 1
ATOM 786 N N . ALA A 1 97 ? 4.914 -2.031 10.5 1 97.38 97 ALA A N 1
ATOM 787 C CA . ALA A 1 97 ? 4.863 -0.602 10.211 1 97.38 97 ALA A CA 1
ATOM 788 C C . ALA A 1 97 ? 3.449 -0.057 10.375 1 97.38 97 ALA A C 1
ATOM 790 O O . ALA A 1 97 ? 3.254 1.016 10.953 1 97.38 97 ALA A O 1
ATOM 791 N N . LEU A 1 98 ? 2.453 -0.741 9.906 1 97.44 98 LEU A N 1
ATOM 792 C CA . LEU A 1 98 ? 1.063 -0.302 9.992 1 97.44 98 LEU A CA 1
ATOM 793 C C . LEU A 1 98 ? 0.571 -0.325 11.43 1 97.44 98 LEU A C 1
ATOM 795 O O . LEU A 1 98 ? -0.22 0.529 11.836 1 97.44 98 LEU A O 1
ATOM 799 N N . GLN A 1 99 ? 1.041 -1.29 12.164 1 97.94 99 GLN A N 1
ATOM 800 C CA . GLN A 1 99 ? 0.67 -1.352 13.578 1 97.94 99 GLN A CA 1
ATOM 801 C C . GLN A 1 99 ? 1.232 -0.16 14.344 1 97.94 99 GLN A C 1
ATOM 803 O O . GLN A 1 99 ? 0.565 0.388 15.227 1 97.94 99 GLN A O 1
ATOM 808 N N . ALA A 1 100 ? 2.445 0.217 14.047 1 96.81 100 ALA A N 1
ATOM 809 C CA . ALA A 1 100 ? 3.025 1.416 14.641 1 96.81 100 ALA A CA 1
ATOM 810 C C . ALA A 1 100 ? 2.225 2.66 14.266 1 96.81 100 ALA A C 1
ATOM 812 O O . ALA A 1 100 ? 1.965 3.518 15.117 1 96.81 100 ALA A O 1
ATOM 813 N N . LEU A 1 101 ? 1.852 2.723 13.047 1 96.5 101 LEU A N 1
ATOM 814 C CA . LEU A 1 101 ? 1.024 3.824 12.57 1 96.5 101 LEU A CA 1
ATOM 815 C C . LEU A 1 101 ? -0.312 3.861 13.305 1 96.5 101 LEU A C 1
ATOM 817 O O . LEU A 1 101 ? -0.763 4.93 13.727 1 96.5 101 LEU A O 1
ATOM 821 N N . GLU A 1 102 ? -0.98 2.734 13.406 1 97.19 102 GLU A N 1
ATOM 822 C CA . GLU A 1 102 ? -2.244 2.652 14.133 1 97.19 102 GLU A CA 1
ATOM 823 C C . GLU A 1 102 ? -2.107 3.207 15.547 1 97.19 102 GLU A C 1
ATOM 825 O O . GLU A 1 102 ? -2.953 3.982 16 1 97.19 102 GLU A O 1
ATOM 830 N N . LYS A 1 103 ? -1.052 2.805 16.203 1 96.81 103 LYS A N 1
ATOM 831 C CA . LYS A 1 1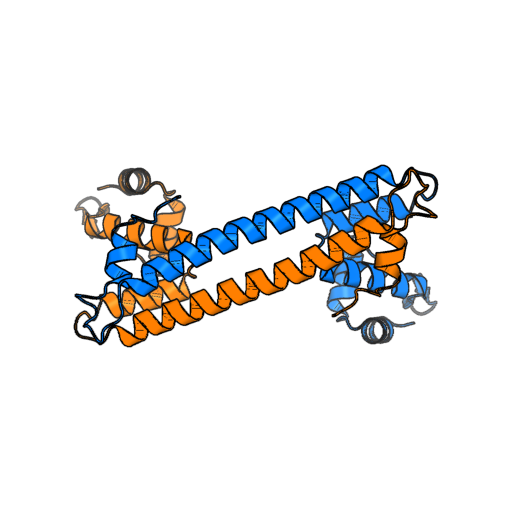03 ? -0.818 3.27 17.578 1 96.81 103 LYS A CA 1
ATOM 832 C C . LYS A 1 103 ? -0.68 4.789 17.625 1 96.81 103 LYS A C 1
ATOM 834 O O . LYS A 1 103 ? -1.244 5.441 18.5 1 96.81 103 LYS A O 1
ATOM 839 N N . GLN A 1 104 ? 0.057 5.305 16.734 1 94.5 104 GLN A N 1
ATOM 840 C CA . GLN A 1 104 ? 0.23 6.75 16.672 1 94.5 104 GLN A CA 1
ATOM 841 C C . GLN A 1 104 ? -1.104 7.453 16.438 1 94.5 104 GLN A C 1
ATOM 843 O O . GLN A 1 104 ? -1.417 8.438 17.109 1 94.5 104 GLN A O 1
ATOM 848 N N . LEU A 1 105 ? -1.903 6.949 15.539 1 95.25 105 LEU A N 1
ATOM 849 C CA . LEU A 1 105 ? -3.18 7.559 15.18 1 95.25 105 LEU A CA 1
ATOM 850 C C . LEU A 1 105 ? -4.16 7.496 16.344 1 95.25 105 LEU A C 1
ATOM 852 O O . LEU A 1 105 ? -4.871 8.469 16.625 1 95.25 105 LEU A O 1
ATOM 856 N N . VAL A 1 106 ? -4.184 6.383 16.984 1 95.75 106 VAL A N 1
ATOM 857 C CA . VAL A 1 106 ? -5.078 6.211 18.125 1 95.75 106 VAL A CA 1
ATOM 858 C C . VAL A 1 106 ? -4.688 7.176 19.234 1 95.75 106 VAL A C 1
ATOM 860 O O . VAL A 1 106 ? -5.551 7.789 19.859 1 95.75 106 VAL A O 1
ATOM 863 N N . SER A 1 107 ? -3.357 7.25 19.469 1 94.19 107 SER A N 1
ATOM 864 C CA . SER A 1 107 ? -2.875 8.203 20.453 1 94.19 107 SER A CA 1
ATOM 865 C C . SER A 1 107 ? -3.271 9.633 20.094 1 94.19 107 SER A C 1
ATOM 867 O O . SER A 1 107 ? -3.689 10.406 20.953 1 94.19 107 SER A O 1
ATOM 869 N N . LEU A 1 108 ? -3.156 9.984 18.875 1 91.94 108 LEU A N 1
ATOM 870 C CA . LEU A 1 108 ? -3.529 11.312 18.391 1 91.94 108 LEU A CA 1
ATOM 871 C C . LEU A 1 108 ? -5.027 11.547 18.547 1 91.94 108 LEU A C 1
ATOM 873 O O . LEU A 1 108 ? -5.445 12.609 19.031 1 91.94 108 LEU A O 1
ATOM 877 N N . ARG A 1 109 ? -5.805 10.523 18.188 1 92.69 109 ARG A N 1
ATOM 878 C CA . ARG A 1 109 ? -7.254 10.625 18.297 1 92.69 109 ARG A CA 1
ATOM 879 C C . ARG A 1 109 ? -7.691 10.82 19.75 1 92.69 109 ARG A C 1
ATOM 881 O O . ARG A 1 109 ? -8.664 11.523 20.016 1 92.69 109 ARG A O 1
ATOM 888 N N . ALA A 1 110 ? -6.965 10.312 20.625 1 92.38 110 ALA A N 1
ATOM 889 C CA . ALA A 1 110 ? -7.293 10.359 22.047 1 92.38 110 ALA A CA 1
ATOM 890 C C . ALA A 1 110 ? -7.105 11.773 22.609 1 92.38 110 ALA A C 1
ATOM 892 O O . ALA A 1 110 ? -7.602 12.094 23.688 1 92.38 110 ALA A O 1
ATOM 893 N N . ARG A 1 111 ? -6.488 12.609 21.891 1 90.19 111 ARG A N 1
ATOM 894 C CA . ARG A 1 111 ? -6.234 13.977 22.344 1 90.19 111 ARG A CA 1
ATOM 895 C C . ARG A 1 111 ? -7.473 14.844 22.172 1 90.19 111 ARG A C 1
ATOM 897 O O . ARG A 1 111 ? -7.531 15.969 22.688 1 90.19 111 ARG A O 1
ATOM 904 N N . CYS A 1 112 ? -8.352 14.406 21.391 1 90.5 112 CYS A N 1
ATOM 905 C CA . CYS A 1 112 ? -9.57 15.172 21.172 1 90.5 112 CYS A CA 1
ATOM 906 C C . CYS A 1 112 ? -10.812 14.328 21.469 1 90.5 112 CYS A C 1
ATOM 908 O O . CYS A 1 112 ? -11.164 13.453 20.672 1 90.5 112 CYS A O 1
ATOM 910 N N . ASN A 1 113 ? -11.406 14.375 22.578 1 79.75 113 ASN A N 1
ATOM 911 C CA . ASN A 1 113 ? -12.562 13.57 22.953 1 79.75 113 ASN A CA 1
ATOM 912 C C . ASN A 1 113 ? -13.805 14.422 23.141 1 79.75 113 ASN A C 1
ATOM 914 O O . ASN A 1 113 ? -14.906 13.898 23.344 1 79.75 113 ASN A O 1
ATOM 918 N N . ASP A 1 114 ? -13.594 15.703 23.141 1 73.25 114 ASP A N 1
ATOM 919 C CA . ASP A 1 114 ? -14.727 16.562 23.469 1 73.25 114 ASP A CA 1
ATOM 920 C C . ASP A 1 114 ? -15.18 17.375 22.266 1 73.25 114 ASP A C 1
ATOM 922 O O . ASP A 1 114 ? -14.5 17.375 21.234 1 73.25 114 ASP A O 1
ATOM 926 N N . ASP A 1 115 ? -16.422 17.766 22.281 1 75.12 115 ASP A N 1
ATOM 927 C CA . ASP A 1 115 ? -16.938 18.656 21.25 1 75.12 115 ASP A CA 1
ATOM 928 C C . ASP A 1 115 ? -16.312 20.047 21.344 1 75.12 115 ASP A C 1
ATOM 930 O O . ASP A 1 115 ? -16.859 20.953 21.969 1 75.12 115 ASP A O 1
ATOM 934 N N . ARG A 1 116 ? -15.125 20.062 20.984 1 83.56 116 ARG A N 1
ATOM 935 C CA . ARG A 1 116 ? -14.414 21.328 20.953 1 83.56 116 ARG A CA 1
ATOM 936 C C . ARG A 1 116 ? -14.461 21.953 19.562 1 83.56 116 ARG A C 1
ATOM 938 O O . ARG A 1 116 ? -15.008 21.359 18.625 1 83.56 116 ARG A O 1
ATOM 945 N N . GLU A 1 117 ? -14.055 23.203 19.672 1 89.12 117 GLU A N 1
ATOM 946 C CA . GLU A 1 117 ? -13.875 23.891 18.391 1 89.12 117 GLU A CA 1
ATOM 947 C C . GLU A 1 117 ? -12.523 23.547 17.781 1 89.12 117 GLU A C 1
ATOM 949 O O . GLU A 1 117 ? -11.586 23.156 18.484 1 89.12 117 GLU A O 1
ATOM 954 N N . VAL A 1 118 ? -12.398 23.703 16.5 1 89.12 118 VAL A N 1
ATOM 955 C CA . VAL A 1 118 ? -11.195 23.375 15.727 1 89.12 118 VAL A CA 1
ATOM 956 C C . VAL A 1 118 ? -9.992 24.109 16.312 1 89.12 118 VAL A C 1
ATOM 958 O O . VAL A 1 118 ? -8.891 23.562 16.375 1 89.12 118 VAL A O 1
ATOM 961 N N . LYS A 1 119 ? -10.195 25.297 16.781 1 89.12 119 LYS A N 1
ATOM 962 C CA . LYS A 1 119 ? -9.094 26.078 17.312 1 89.12 119 LYS A CA 1
ATOM 963 C C . LYS A 1 119 ? -8.492 25.422 18.547 1 89.12 119 LYS A C 1
ATOM 965 O O . LYS A 1 119 ? -7.34 25.672 18.906 1 89.12 119 LYS A O 1
ATOM 970 N N . ALA A 1 120 ? -9.297 24.516 19.141 1 88.81 120 ALA A N 1
ATOM 971 C CA . ALA A 1 120 ? -8.852 23.797 20.344 1 88.81 120 ALA A CA 1
ATOM 972 C C . ALA A 1 120 ? -8.789 22.297 20.094 1 88.81 120 ALA A C 1
ATOM 974 O O . ALA A 1 120 ? -8.797 21.516 21.031 1 88.81 120 ALA A O 1
ATOM 975 N N . CYS A 1 121 ? -8.812 22.016 18.922 1 91.5 121 CYS A N 1
ATOM 976 C CA . CYS A 1 121 ? -8.844 20.609 18.562 1 91.5 121 CYS A CA 1
ATOM 977 C C . CYS A 1 121 ? -7.547 19.906 18.969 1 91.5 121 CYS A C 1
ATOM 979 O O . CYS A 1 121 ? -6.473 20.266 18.484 1 91.5 121 CYS A O 1
ATOM 981 N N . GLY A 1 122 ? -7.594 18.844 19.781 1 88.56 122 GLY A N 1
ATOM 982 C CA . GLY A 1 122 ? -6.422 18.109 20.219 1 88.56 122 GLY A CA 1
ATOM 983 C C . GLY A 1 122 ? -5.73 17.359 19.094 1 88.56 122 GLY A C 1
ATOM 984 O O . GLY A 1 122 ? -4.508 17.203 19.109 1 88.56 122 GLY A O 1
ATOM 985 N N . VAL A 1 123 ? -6.465 16.906 18.172 1 90.25 123 VAL A N 1
ATOM 986 C CA . VAL A 1 123 ? -5.922 16.156 17.047 1 90.25 123 VAL A CA 1
ATOM 987 C C . VAL A 1 123 ? -5.039 17.078 16.203 1 90.25 123 VAL A C 1
ATOM 989 O O . VAL A 1 123 ? -3.883 16.75 15.93 1 90.25 123 VAL A O 1
ATOM 992 N N . LEU A 1 124 ? -5.523 18.172 15.805 1 90.56 124 LEU A N 1
ATOM 993 C CA . LEU A 1 124 ? -4.777 19.109 14.969 1 90.56 124 LEU A CA 1
ATOM 994 C C . LEU A 1 124 ? -3.539 19.625 15.695 1 90.56 124 LEU A C 1
ATOM 996 O O . LEU A 1 124 ? -2.473 19.766 15.094 1 90.56 124 LEU A O 1
ATOM 1000 N N . ALA A 1 125 ? -3.721 19.844 16.984 1 88.06 125 ALA A N 1
ATOM 1001 C CA . ALA A 1 125 ? -2.578 20.25 17.812 1 88.06 125 ALA A CA 1
ATOM 1002 C C . ALA A 1 125 ? -1.508 19.172 17.828 1 88.06 125 ALA A C 1
ATOM 1004 O O . ALA A 1 125 ? -0.314 19.453 17.734 1 88.06 125 ALA A O 1
ATOM 1005 N N . GLY A 1 126 ? -1.939 17.953 17.953 1 88.69 126 GLY A N 1
ATOM 1006 C CA . GLY A 1 126 ? -1.017 16.828 17.953 1 88.69 126 GLY A CA 1
ATOM 1007 C C . GLY A 1 126 ? -0.24 16.688 16.656 1 88.69 126 GLY A C 1
ATOM 1008 O O . GLY A 1 126 ? 0.965 16.438 16.688 1 88.69 126 GLY A O 1
ATOM 1009 N N . ILE A 1 127 ? -0.914 16.812 15.578 1 88.19 127 ILE A N 1
ATOM 1010 C CA . ILE A 1 127 ? -0.26 16.734 14.273 1 88.19 127 ILE A CA 1
ATOM 1011 C C . ILE A 1 127 ? 0.775 17.844 14.141 1 88.19 127 ILE A C 1
ATOM 1013 O O . ILE A 1 127 ? 1.9 17.609 13.695 1 88.19 127 ILE A O 1
ATOM 1017 N N . SER A 1 128 ? 0.399 19.031 14.547 1 88.06 128 SER A N 1
ATOM 1018 C CA . SER A 1 128 ? 1.271 20.188 14.43 1 88.06 128 SER A CA 1
ATOM 1019 C C . SER A 1 128 ? 2.521 20.031 15.289 1 88.06 128 SER A C 1
ATOM 1021 O O . SER A 1 128 ? 3.602 20.484 14.906 1 88.06 128 SER A O 1
ATOM 1023 N N . GLU A 1 129 ? 2.389 19.438 16.453 1 83.38 129 GLU A N 1
ATOM 1024 C CA . GLU A 1 129 ? 3.504 19.281 17.391 1 83.38 129 GLU A CA 1
ATOM 1025 C C . GLU A 1 129 ? 4.473 18.203 16.922 1 83.38 129 GLU A C 1
ATOM 1027 O O . GLU A 1 129 ? 5.656 18.234 17.266 1 83.38 129 GLU A O 1
ATOM 1032 N N . GLY A 1 130 ? 4.07 17.406 15.984 1 74 130 GLY A N 1
ATOM 1033 C CA . GLY A 1 130 ? 4.934 16.359 15.469 1 74 130 GLY A CA 1
ATOM 1034 C C . GLY A 1 130 ? 5.367 15.359 16.516 1 74 130 GLY A C 1
ATOM 1035 O O . GLY A 1 130 ? 6.34 14.633 16.328 1 74 130 GLY A O 1
ATOM 1036 N N . ASN A 1 131 ? 5.051 15.531 17.828 1 58.56 131 ASN A N 1
ATOM 1037 C CA . ASN A 1 131 ? 5.492 14.648 18.891 1 58.56 131 ASN A CA 1
ATOM 1038 C C . ASN A 1 131 ? 5.035 13.211 18.656 1 58.56 131 ASN A C 1
ATOM 1040 O O . ASN A 1 131 ? 4.16 12.711 19.375 1 58.56 131 ASN A O 1
ATOM 1044 N N . MET A 1 132 ? 5.02 12.844 17.5 1 54.59 132 MET A N 1
ATOM 1045 C CA . MET A 1 132 ? 4.637 11.453 17.312 1 54.59 132 MET A CA 1
ATOM 1046 C C . MET A 1 132 ? 5.668 10.516 17.938 1 54.59 132 MET A C 1
ATOM 1048 O O . MET A 1 132 ? 6.867 10.641 17.672 1 54.59 132 MET A O 1
ATOM 1052 N N . HIS A 1 133 ? 5.586 10.234 19.125 1 45.78 133 HIS A N 1
ATOM 1053 C CA . HIS A 1 133 ? 6.465 9.352 19.875 1 45.78 133 HIS A CA 1
ATOM 1054 C C . HIS A 1 133 ? 6.941 8.188 19.016 1 45.78 133 HIS A C 1
ATOM 1056 O O . HIS A 1 133 ? 6.125 7.438 18.469 1 45.78 133 HIS A O 1
ATOM 1062 N N . GLN A 1 134 ? 7.863 8.406 18.188 1 40.31 134 GLN A N 1
ATOM 1063 C CA . GLN A 1 134 ? 8.602 7.262 17.672 1 40.31 134 GLN A CA 1
ATOM 1064 C C . GLN A 1 134 ? 8.953 6.273 18.766 1 40.31 134 GLN A C 1
ATOM 1066 O O . GLN A 1 134 ? 9.891 6.5 19.547 1 40.31 134 GLN A O 1
ATOM 1071 N N . GLN A 1 135 ? 8.062 5.68 19.578 1 29.67 135 GLN A N 1
ATOM 1072 C CA . GLN A 1 135 ? 8.656 4.602 20.359 1 29.67 135 GLN A CA 1
ATOM 1073 C C . GLN A 1 135 ? 9.07 3.439 19.453 1 29.67 135 GLN A C 1
ATOM 1075 O O . GLN A 1 135 ? 8.312 3.016 18.578 1 29.67 135 GLN A O 1
ATOM 1080 N N . MET B 1 1 ? 11.812 33.969 2.896 1 91 1 MET B N 1
ATOM 1081 C CA . MET B 1 1 ? 12.906 33.062 2.535 1 91 1 MET B CA 1
ATOM 1082 C C . MET B 1 1 ? 12.703 32.5 1.134 1 91 1 MET B C 1
ATOM 1084 O O . MET B 1 1 ? 11.602 32.562 0.589 1 91 1 MET B O 1
ATOM 1088 N N . ARG B 1 2 ? 13.93 31.953 0.432 1 92.5 2 ARG B N 1
ATOM 1089 C CA . ARG B 1 2 ? 13.859 31.328 -0.881 1 92.5 2 ARG B CA 1
ATOM 1090 C C . ARG B 1 2 ? 13.422 29.859 -0.764 1 92.5 2 ARG B C 1
ATOM 1092 O O . ARG B 1 2 ? 13.398 29.312 0.334 1 92.5 2 ARG B O 1
ATOM 1099 N N . ILE B 1 3 ? 13.109 29.344 -1.948 1 93.56 3 ILE B N 1
ATOM 1100 C CA . ILE B 1 3 ? 12.531 28.016 -1.964 1 93.56 3 ILE B CA 1
ATOM 1101 C C . ILE B 1 3 ? 13.555 27 -1.448 1 93.56 3 ILE B C 1
ATOM 1103 O O . ILE B 1 3 ? 13.188 26.016 -0.797 1 93.56 3 ILE B O 1
ATOM 1107 N N . GLY B 1 4 ? 14.828 27.156 -1.804 1 94 4 GLY B N 1
ATOM 1108 C CA . GLY B 1 4 ? 15.875 26.281 -1.304 1 94 4 GLY B CA 1
ATOM 1109 C C . GLY B 1 4 ? 15.977 26.281 0.21 1 94 4 GLY B C 1
ATOM 1110 O O . GLY B 1 4 ? 16.125 25.219 0.825 1 94 4 GLY B O 1
ATOM 1111 N N . GLN B 1 5 ? 15.906 27.438 0.835 1 93.94 5 GLN B N 1
ATOM 1112 C CA . GLN B 1 5 ? 15.93 27.562 2.289 1 93.94 5 GLN B CA 1
ATOM 1113 C C . GLN B 1 5 ? 14.703 26.906 2.916 1 93.94 5 GLN B C 1
ATOM 1115 O O . GLN B 1 5 ? 14.82 26.219 3.943 1 93.94 5 GLN B O 1
ATOM 1120 N N . LEU B 1 6 ? 13.625 27.156 2.277 1 94.06 6 LEU B N 1
ATOM 1121 C CA . LEU B 1 6 ? 12.391 26.531 2.748 1 94.06 6 LEU B CA 1
ATOM 1122 C C . LEU B 1 6 ? 12.508 25 2.719 1 94.06 6 LEU B C 1
ATOM 1124 O O . LEU B 1 6 ? 12.164 24.328 3.691 1 94.06 6 LEU B O 1
ATOM 1128 N N . ALA B 1 7 ? 13.039 24.422 1.664 1 95 7 ALA B N 1
ATOM 1129 C CA . ALA B 1 7 ? 13.227 22.984 1.496 1 95 7 ALA B CA 1
ATOM 1130 C C . ALA B 1 7 ? 14.117 22.422 2.596 1 95 7 ALA B C 1
ATOM 1132 O O . ALA B 1 7 ? 13.805 21.391 3.191 1 95 7 ALA B O 1
ATOM 1133 N N . GLN B 1 8 ? 15.125 23.094 2.871 1 93.44 8 GLN B N 1
ATOM 1134 C CA . GLN B 1 8 ? 16.078 22.672 3.889 1 93.44 8 GLN B CA 1
ATOM 1135 C C . GLN B 1 8 ? 15.469 22.719 5.281 1 93.44 8 GLN B C 1
ATOM 1137 O O . GLN B 1 8 ? 15.688 21.828 6.098 1 93.44 8 GLN B O 1
ATOM 1142 N N . SER B 1 9 ? 14.742 23.719 5.473 1 91.88 9 SER B N 1
ATOM 1143 C CA . SER B 1 9 ? 14.141 23.922 6.789 1 91.88 9 SER B CA 1
ATOM 1144 C C . SER B 1 9 ? 13.164 22.797 7.133 1 91.88 9 SER B C 1
ATOM 1146 O O . SER B 1 9 ? 13.055 22.391 8.289 1 91.88 9 SER B O 1
ATOM 1148 N N . VAL B 1 10 ? 12.469 22.25 6.211 1 90.81 10 VAL B N 1
ATOM 1149 C CA . VAL B 1 10 ? 11.414 21.281 6.469 1 90.81 10 VAL B CA 1
ATOM 1150 C C . VAL B 1 10 ? 11.898 19.875 6.078 1 90.81 10 VAL B C 1
ATOM 1152 O O . VAL B 1 10 ? 11.305 18.875 6.484 1 90.81 10 VAL B O 1
ATOM 1155 N N . GLY B 1 11 ? 12.961 19.797 5.328 1 91.88 11 GLY B N 1
ATOM 1156 C CA . GLY B 1 11 ? 13.523 18.516 4.945 1 91.88 11 GLY B CA 1
ATOM 1157 C C . GLY B 1 11 ? 12.805 17.875 3.771 1 91.88 11 GLY B C 1
ATOM 1158 O O . GLY B 1 11 ? 12.516 16.672 3.791 1 91.88 11 GLY B O 1
ATOM 1159 N N . VAL B 1 12 ? 12.391 18.688 2.807 1 92.44 12 VAL B N 1
ATOM 1160 C CA . VAL B 1 12 ? 11.758 18.172 1.596 1 92.44 12 VAL B CA 1
ATOM 1161 C C . VAL B 1 12 ? 12.438 18.766 0.366 1 92.44 12 VAL B C 1
ATOM 1163 O O . VAL B 1 12 ? 13.172 19.75 0.47 1 92.44 12 VAL B O 1
ATOM 1166 N N . ASP B 1 13 ? 12.219 18.156 -0.736 1 94.62 13 ASP B N 1
ATOM 1167 C CA . ASP B 1 13 ? 12.82 18.688 -1.956 1 94.62 13 ASP B CA 1
ATOM 1168 C C . ASP B 1 13 ? 11.977 19.828 -2.531 1 94.62 13 ASP B C 1
ATOM 1170 O O . ASP B 1 13 ? 10.781 19.922 -2.26 1 94.62 13 ASP B O 1
ATOM 1174 N N . THR B 1 14 ? 12.656 20.656 -3.379 1 95.25 14 THR B N 1
ATOM 1175 C CA . THR B 1 14 ? 12.016 21.844 -3.951 1 95.25 14 THR B CA 1
ATOM 1176 C C . THR B 1 14 ? 10.852 21.438 -4.852 1 95.25 14 THR B C 1
ATOM 1178 O O . THR B 1 14 ? 9.836 22.141 -4.918 1 95.25 14 THR B O 1
ATOM 1181 N N . GLN B 1 15 ? 11.008 20.328 -5.531 1 95.44 15 GLN B N 1
ATOM 1182 C CA . GLN B 1 15 ? 9.938 19.859 -6.406 1 95.44 15 GLN B CA 1
ATOM 1183 C C . GLN B 1 15 ? 8.688 19.516 -5.605 1 95.44 15 GLN B C 1
ATOM 1185 O O . GLN B 1 15 ? 7.566 19.766 -6.055 1 95.44 15 GLN B O 1
ATOM 1190 N N . THR B 1 16 ? 8.875 19 -4.426 1 95 16 THR B N 1
ATOM 1191 C CA . THR B 1 16 ? 7.762 18.672 -3.543 1 95 16 THR B CA 1
ATOM 1192 C C . THR B 1 16 ? 7.012 19.922 -3.117 1 95 16 THR B C 1
ATOM 1194 O O . THR B 1 16 ? 5.781 19.922 -3.061 1 95 16 THR B O 1
ATOM 1197 N N . ILE B 1 17 ? 7.789 20.953 -2.828 1 94.75 17 ILE B N 1
ATOM 1198 C CA . ILE B 1 17 ? 7.188 22.219 -2.453 1 94.75 17 ILE B CA 1
ATOM 1199 C C . ILE B 1 17 ? 6.312 22.734 -3.596 1 94.75 17 ILE B C 1
ATOM 1201 O O . ILE B 1 17 ? 5.164 23.125 -3.379 1 94.75 17 ILE B O 1
ATOM 1205 N N . ARG B 1 18 ? 6.824 22.734 -4.824 1 93.44 18 ARG B N 1
ATOM 1206 C CA . ARG B 1 18 ? 6.082 23.203 -5.992 1 93.44 18 ARG B CA 1
ATOM 1207 C C . ARG B 1 18 ? 4.867 22.312 -6.25 1 93.44 18 ARG B C 1
ATOM 1209 O O . ARG B 1 18 ? 3.812 22.812 -6.66 1 93.44 18 ARG B O 1
ATOM 1216 N N . PHE B 1 19 ? 5.078 21.062 -5.965 1 96.06 19 PHE B N 1
ATOM 1217 C CA . PHE B 1 19 ? 3.979 20.125 -6.125 1 96.06 19 PHE B CA 1
ATOM 1218 C C . PHE B 1 19 ? 2.82 20.484 -5.199 1 96.06 19 PHE B C 1
ATOM 1220 O O . PHE B 1 19 ? 1.67 20.562 -5.641 1 96.06 19 PHE B O 1
ATOM 1227 N N . TYR B 1 20 ? 3.152 20.781 -3.936 1 95.5 20 TYR B N 1
ATOM 1228 C CA . TYR B 1 20 ? 2.113 21.109 -2.965 1 95.5 20 TYR B CA 1
ATOM 1229 C C . TYR B 1 20 ? 1.464 22.438 -3.293 1 95.5 20 TYR B C 1
ATOM 1231 O O . TYR B 1 20 ? 0.278 22.641 -3.023 1 95.5 20 TYR B O 1
ATOM 1239 N N . GLU B 1 21 ? 2.23 23.375 -3.863 1 93.69 21 GLU B N 1
ATOM 1240 C CA . GLU B 1 21 ? 1.666 24.625 -4.336 1 93.69 21 GLU B CA 1
ATOM 1241 C C . GLU B 1 21 ? 0.647 24.391 -5.449 1 93.69 21 GLU B C 1
ATOM 1243 O O . GLU B 1 21 ? -0.459 24.938 -5.41 1 93.69 21 GLU B O 1
ATOM 1248 N N . ARG B 1 22 ? 1.004 23.531 -6.355 1 94.38 22 ARG B N 1
ATOM 1249 C CA . ARG B 1 22 ? 0.126 23.234 -7.48 1 94.38 22 ARG B CA 1
ATOM 1250 C C . ARG B 1 22 ? -1.14 22.516 -7.012 1 94.38 22 ARG B C 1
ATOM 1252 O O . ARG B 1 22 ? -2.213 22.703 -7.586 1 94.38 22 ARG B O 1
ATOM 1259 N N . GLN B 1 23 ? -1.011 21.766 -6 1 95 23 GLN B N 1
ATOM 1260 C CA . GLN B 1 23 ? -2.139 21.016 -5.469 1 95 23 GLN B CA 1
ATOM 1261 C C . GLN B 1 23 ? -3.043 21.891 -4.617 1 95 23 GLN B C 1
ATOM 1263 O O . GLN B 1 23 ? -4.094 21.453 -4.148 1 95 23 GLN B O 1
ATOM 1268 N N . GLY B 1 24 ? -2.607 23.109 -4.273 1 93 24 GLY B N 1
ATOM 1269 C CA . GLY B 1 24 ? -3.4 24.047 -3.488 1 93 24 GLY B CA 1
ATOM 1270 C C . GLY B 1 24 ? -3.252 23.844 -1.992 1 93 24 GLY B C 1
ATOM 1271 O O . GLY B 1 24 ? -4.047 24.375 -1.209 1 93 24 GLY B O 1
ATOM 1272 N N . LEU B 1 25 ? -2.297 23.078 -1.59 1 94.81 25 LEU B N 1
ATOM 1273 C CA . LEU B 1 25 ? -2.07 22.812 -0.173 1 94.81 25 LEU B CA 1
ATOM 1274 C C . LEU B 1 25 ? -1.188 23.891 0.448 1 94.81 25 LEU B C 1
ATOM 1276 O O . LEU B 1 25 ? -1.23 24.109 1.661 1 94.81 25 LEU B O 1
ATOM 1280 N N . LEU B 1 26 ? -0.352 24.484 -0.318 1 92.81 26 LEU B N 1
ATOM 1281 C CA . LEU B 1 26 ? 0.496 25.594 0.086 1 92.81 26 LEU B CA 1
ATOM 1282 C C . LEU B 1 26 ? 0.07 26.875 -0.614 1 92.81 26 LEU B C 1
ATOM 1284 O O . LEU B 1 26 ? -0.128 26.891 -1.831 1 92.81 26 LEU B O 1
ATOM 1288 N N . PRO B 1 27 ? -0.201 27.891 0.201 1 88.69 27 PRO B N 1
ATOM 1289 C CA . PRO B 1 27 ? -0.549 29.141 -0.459 1 88.69 27 PRO B CA 1
ATOM 1290 C C . PRO B 1 27 ? 0.563 29.656 -1.368 1 88.69 27 PRO B C 1
ATOM 1292 O O . PRO B 1 27 ? 1.745 29.453 -1.085 1 88.69 27 PRO B O 1
ATOM 1295 N N . PRO B 1 28 ? 0.159 30.297 -2.395 1 89.81 28 PRO B N 1
ATOM 1296 C CA . PRO B 1 28 ? 1.194 30.859 -3.264 1 89.81 28 PRO B CA 1
ATOM 1297 C C . PRO B 1 28 ? 2.066 31.891 -2.549 1 89.81 28 PRO B C 1
ATOM 1299 O O . PRO B 1 28 ? 1.561 32.688 -1.765 1 89.81 28 PRO B O 1
ATOM 1302 N N . PRO B 1 29 ? 3.381 31.719 -2.783 1 90.81 29 PRO B N 1
ATOM 1303 C CA . PRO B 1 29 ? 4.277 32.688 -2.143 1 90.81 29 PRO B CA 1
ATOM 1304 C C . PRO B 1 29 ? 4.188 34.062 -2.766 1 90.81 29 PRO B C 1
ATOM 1306 O O . PRO B 1 29 ? 3.787 34.219 -3.926 1 90.81 29 PRO B O 1
ATOM 1309 N N . GLY B 1 30 ? 4.375 35.062 -1.829 1 91.19 30 GLY B N 1
ATOM 1310 C CA . GLY B 1 30 ? 4.516 36.406 -2.371 1 91.19 30 GLY B CA 1
ATOM 1311 C C . GLY B 1 30 ? 5.746 36.594 -3.242 1 91.19 30 GLY B C 1
ATOM 1312 O O . GLY B 1 30 ? 6.555 35.656 -3.363 1 91.19 30 GLY B O 1
ATOM 1313 N N . ARG B 1 31 ? 5.762 37.75 -3.975 1 90.56 31 ARG B N 1
ATOM 1314 C CA . ARG B 1 31 ? 6.93 38.031 -4.797 1 90.56 31 ARG B CA 1
ATOM 1315 C C . ARG B 1 31 ? 7.609 39.312 -4.328 1 90.56 31 ARG B C 1
ATOM 1317 O O . ARG B 1 31 ? 6.938 40.281 -3.906 1 90.56 31 ARG B O 1
ATOM 1324 N N . GLN B 1 32 ? 8.914 39.219 -4.352 1 90.12 32 GLN B N 1
ATOM 1325 C CA . GLN B 1 32 ? 9.68 40.438 -4.086 1 90.12 32 GLN B CA 1
ATOM 1326 C C . GLN B 1 32 ? 9.688 41.344 -5.301 1 90.12 32 GLN B C 1
ATOM 1328 O O . GLN B 1 32 ? 9.125 41.031 -6.348 1 90.12 32 GLN B O 1
ATOM 1333 N N . GLU B 1 33 ? 10.227 42.562 -4.996 1 91.31 33 GLU B N 1
ATOM 1334 C CA . GLU B 1 33 ? 10.289 43.562 -6.055 1 91.31 33 GLU B CA 1
ATOM 1335 C C . GLU B 1 33 ? 11.023 43.031 -7.277 1 91.31 33 GLU B C 1
ATOM 1337 O O . GLU B 1 33 ? 10.695 43.375 -8.414 1 91.31 33 GLU B O 1
ATOM 1342 N N . ASN B 1 34 ? 11.93 42.156 -7.07 1 90.75 34 ASN B N 1
ATOM 1343 C CA . ASN B 1 34 ? 12.742 41.625 -8.156 1 90.75 34 ASN B CA 1
ATOM 1344 C C . ASN B 1 34 ? 12.055 40.438 -8.844 1 90.75 34 ASN B C 1
ATOM 1346 O O . ASN B 1 34 ? 12.617 39.844 -9.758 1 90.75 34 ASN B O 1
ATOM 1350 N N . GLY B 1 35 ? 10.953 40.094 -8.383 1 89.25 35 GLY B N 1
ATOM 1351 C CA . GLY B 1 35 ? 10.172 39.062 -9.039 1 89.25 35 GLY B CA 1
ATOM 1352 C C . GLY B 1 35 ? 10.344 37.688 -8.414 1 89.25 35 GLY B C 1
ATOM 1353 O O . GLY B 1 35 ? 9.68 36.719 -8.82 1 89.25 35 GLY B O 1
ATOM 1354 N N . TYR B 1 36 ? 11.258 37.625 -7.438 1 89.94 36 TYR B N 1
ATOM 1355 C CA . TYR B 1 36 ? 11.523 36.312 -6.844 1 89.94 36 TYR B CA 1
ATOM 1356 C C . TYR B 1 36 ? 10.445 35.969 -5.828 1 89.94 36 TYR B C 1
ATOM 1358 O O . TYR B 1 36 ? 9.969 36.812 -5.082 1 89.94 36 TYR B O 1
ATOM 1366 N N . ARG B 1 37 ? 10.117 34.656 -5.852 1 91.75 37 ARG B N 1
ATOM 1367 C CA . ARG B 1 37 ? 9.172 34.156 -4.859 1 91.75 37 ARG B CA 1
ATOM 1368 C C . ARG B 1 37 ? 9.766 34.219 -3.455 1 91.75 37 ARG B C 1
ATOM 1370 O O . ARG B 1 37 ? 10.953 33.938 -3.27 1 91.75 37 ARG B O 1
ATOM 1377 N N . VAL B 1 38 ? 8.938 34.656 -2.506 1 93.5 38 VAL B N 1
ATOM 1378 C CA . VAL B 1 38 ? 9.352 34.75 -1.108 1 93.5 38 VAL B CA 1
ATOM 1379 C C . VAL B 1 38 ? 8.383 33.938 -0.237 1 93.5 38 VAL B C 1
ATOM 1381 O O . VAL B 1 38 ? 7.172 34.156 -0.297 1 93.5 38 VAL B O 1
ATOM 1384 N N . TYR B 1 39 ? 8.984 33.062 0.519 1 94.62 39 TYR B N 1
ATOM 1385 C CA . TYR B 1 39 ? 8.211 32.219 1.424 1 94.62 39 TYR B CA 1
ATOM 1386 C C . TYR B 1 39 ? 8.328 32.688 2.861 1 94.62 39 TYR B C 1
ATOM 1388 O O . TYR B 1 39 ? 9.406 33.125 3.287 1 94.62 39 TYR B O 1
ATOM 1396 N N . THR B 1 40 ? 7.219 32.625 3.592 1 93.25 40 THR B N 1
ATOM 1397 C CA . THR B 1 40 ? 7.164 33.094 4.969 1 93.25 40 THR B CA 1
ATOM 1398 C C . THR B 1 40 ? 7.109 31.938 5.945 1 93.25 40 THR B C 1
ATOM 1400 O O . THR B 1 40 ? 7.125 30.766 5.531 1 93.25 40 THR B O 1
ATOM 1403 N N . GLU B 1 41 ? 7.109 32.25 7.254 1 93.12 41 GLU B N 1
ATOM 1404 C CA . GLU B 1 41 ? 7.016 31.25 8.305 1 93.12 41 GLU B CA 1
ATOM 1405 C C . GLU B 1 41 ? 5.711 30.469 8.195 1 93.12 41 GLU B C 1
ATOM 1407 O O . GLU B 1 41 ? 5.664 29.281 8.547 1 93.12 41 GLU B O 1
ATOM 1412 N N . LYS B 1 42 ? 4.793 31.109 7.672 1 91.31 42 LYS B N 1
ATOM 1413 C CA . LYS B 1 42 ? 3.516 30.438 7.477 1 91.31 42 LYS B CA 1
ATOM 1414 C C . LYS B 1 42 ? 3.664 29.25 6.52 1 91.31 42 LYS B C 1
ATOM 1416 O O . LYS B 1 42 ? 3.027 28.219 6.703 1 91.31 42 LYS B O 1
ATOM 1421 N N . HIS B 1 43 ? 4.512 29.453 5.539 1 94.12 43 HIS B N 1
ATOM 1422 C CA . HIS B 1 43 ? 4.77 28.375 4.59 1 94.12 43 HIS B CA 1
ATOM 1423 C C . HIS B 1 43 ? 5.516 27.219 5.254 1 94.12 43 HIS B C 1
ATOM 1425 O O . HIS B 1 43 ? 5.242 26.062 4.969 1 94.12 43 HIS B O 1
ATOM 1431 N N . VAL B 1 44 ? 6.414 27.531 6.152 1 93.44 44 VAL B N 1
ATOM 1432 C CA . VAL B 1 44 ? 7.168 26.516 6.879 1 93.44 44 VAL B CA 1
ATOM 1433 C C . VAL B 1 44 ? 6.215 25.656 7.715 1 93.44 44 VAL B C 1
ATOM 1435 O O . VAL B 1 44 ? 6.27 24.422 7.664 1 93.44 44 VAL B O 1
ATOM 1438 N N . GLU B 1 45 ? 5.379 26.328 8.383 1 91.88 45 GLU B N 1
ATOM 1439 C CA . GLU B 1 45 ? 4.438 25.641 9.266 1 91.88 45 GLU B CA 1
ATOM 1440 C C . GLU B 1 45 ? 3.496 24.734 8.477 1 91.88 45 GLU B C 1
ATOM 1442 O O . GLU B 1 45 ? 3.232 23.609 8.875 1 91.88 45 GLU B O 1
ATOM 1447 N N . ARG B 1 46 ? 3.035 25.312 7.426 1 93.25 46 ARG B N 1
ATOM 1448 C CA . ARG B 1 46 ? 2.107 24.547 6.598 1 93.25 46 ARG B CA 1
ATOM 1449 C C . ARG B 1 46 ? 2.785 23.312 6.008 1 93.25 46 ARG B C 1
ATOM 1451 O O . ARG B 1 46 ? 2.207 22.234 6.008 1 93.25 46 ARG B O 1
ATOM 1458 N N . LEU B 1 47 ? 3.969 23.469 5.547 1 93.94 47 LEU B N 1
ATOM 1459 C CA . LEU B 1 47 ? 4.715 22.359 4.973 1 93.94 47 LEU B CA 1
ATOM 1460 C C . LEU B 1 47 ? 5.02 21.297 6.031 1 93.94 47 LEU B C 1
ATOM 1462 O O . LEU B 1 47 ? 4.934 20.094 5.758 1 93.94 47 LEU B O 1
ATOM 1466 N N . ALA B 1 48 ? 5.383 21.719 7.18 1 92.69 48 ALA B N 1
ATOM 1467 C CA . ALA B 1 48 ? 5.633 20.797 8.281 1 92.69 48 ALA B CA 1
ATOM 1468 C C . ALA B 1 48 ? 4.379 20 8.625 1 92.69 48 ALA B C 1
ATOM 1470 O O . ALA B 1 48 ? 4.449 18.797 8.867 1 92.69 48 ALA B O 1
ATOM 1471 N N . PHE B 1 49 ? 3.311 20.719 8.602 1 94 49 PHE B N 1
ATOM 1472 C CA . PHE B 1 49 ? 2.031 20.078 8.867 1 94 49 PHE B CA 1
ATOM 1473 C C . PHE B 1 49 ? 1.739 19 7.824 1 94 49 PHE B C 1
ATOM 1475 O O . PHE B 1 49 ? 1.391 17.875 8.172 1 94 49 PHE B O 1
ATOM 1482 N N . ILE B 1 50 ? 1.884 19.328 6.566 1 94.75 50 ILE B N 1
ATOM 1483 C CA . ILE B 1 50 ? 1.638 18.406 5.465 1 94.75 50 ILE B CA 1
ATOM 1484 C C . ILE B 1 50 ? 2.549 17.188 5.602 1 94.75 50 ILE B C 1
ATOM 1486 O O . ILE B 1 50 ? 2.1 16.047 5.457 1 94.75 50 ILE B O 1
ATOM 1490 N N . ARG B 1 51 ? 3.775 17.422 5.891 1 92.62 51 ARG B N 1
ATOM 1491 C CA . ARG B 1 51 ? 4.746 16.344 6.047 1 92.62 51 ARG B CA 1
ATOM 1492 C C . ARG B 1 51 ? 4.328 15.383 7.168 1 92.62 51 ARG B C 1
ATOM 1494 O O . ARG B 1 51 ? 4.395 14.164 7.008 1 92.62 51 ARG B O 1
ATOM 1501 N N . ARG B 1 52 ? 3.914 15.953 8.258 1 92.69 52 ARG B N 1
ATOM 1502 C CA . ARG B 1 52 ? 3.496 15.133 9.391 1 92.69 52 ARG B CA 1
ATOM 1503 C C . ARG B 1 52 ? 2.25 14.32 9.047 1 92.69 52 ARG B C 1
ATOM 1505 O O . ARG B 1 52 ? 2.137 13.156 9.43 1 92.69 52 ARG B O 1
ATOM 1512 N N . CYS B 1 53 ? 1.329 14.938 8.359 1 95.31 53 CYS B N 1
ATOM 1513 C CA . CYS B 1 53 ? 0.149 14.211 7.902 1 95.31 53 CYS B CA 1
ATOM 1514 C C . CYS B 1 53 ? 0.54 13.039 7.008 1 95.31 53 CYS B C 1
ATOM 1516 O O . CYS B 1 53 ? -0.011 11.945 7.137 1 95.31 53 CYS B O 1
ATOM 1518 N N . ARG B 1 54 ? 1.547 13.25 6.145 1 93.75 54 ARG B N 1
ATOM 1519 C CA . ARG B 1 54 ? 2 12.203 5.23 1 93.75 54 ARG B CA 1
ATOM 1520 C C . ARG B 1 54 ? 2.682 11.07 5.988 1 93.75 54 ARG B C 1
ATOM 1522 O O . ARG B 1 54 ? 2.541 9.906 5.625 1 93.75 54 ARG B O 1
ATOM 1529 N N . ILE B 1 55 ? 3.385 11.453 7.012 1 91.06 55 ILE 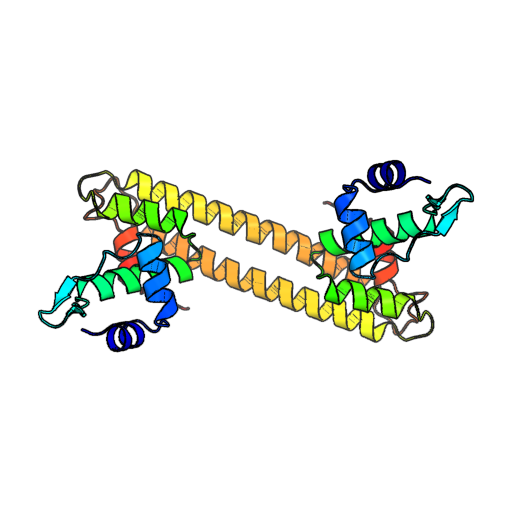B N 1
ATOM 1530 C CA . ILE B 1 55 ? 4.012 10.445 7.863 1 91.06 55 ILE B CA 1
ATOM 1531 C C . ILE B 1 55 ? 2.939 9.586 8.523 1 91.06 55 ILE B C 1
ATOM 1533 O O . ILE B 1 55 ? 3.127 8.375 8.695 1 91.06 55 ILE B O 1
ATOM 1537 N N . LEU B 1 56 ? 1.809 10.172 8.789 1 92.81 56 LEU B N 1
ATOM 1538 C CA . LEU B 1 56 ? 0.676 9.461 9.375 1 92.81 56 LEU B CA 1
ATOM 1539 C C . LEU B 1 56 ? -0.148 8.766 8.297 1 92.81 56 LEU B C 1
ATOM 1541 O O . LEU B 1 56 ? -1.229 8.242 8.578 1 92.81 56 LEU B O 1
ATOM 1545 N N . ASP B 1 57 ? 0.285 8.82 7.074 1 95.19 57 ASP B N 1
ATOM 1546 C CA . ASP B 1 57 ? -0.243 8.125 5.906 1 95.19 57 ASP B CA 1
ATOM 1547 C C . ASP B 1 57 ? -1.589 8.703 5.48 1 95.19 57 ASP B C 1
ATOM 1549 O O . ASP B 1 57 ? -2.438 7.988 4.945 1 95.19 57 ASP B O 1
ATOM 1553 N N . LEU B 1 58 ? -1.803 9.93 5.809 1 95.06 58 LEU B N 1
ATOM 1554 C CA . LEU B 1 58 ? -2.988 10.602 5.293 1 95.06 58 LEU B CA 1
ATOM 1555 C C . LEU B 1 58 ? -2.811 10.961 3.82 1 95.06 58 LEU B C 1
ATOM 1557 O O . LEU B 1 58 ? -1.726 11.375 3.406 1 95.06 58 LEU B O 1
ATOM 1561 N N . SER B 1 59 ? -3.904 10.812 3.092 1 95.44 59 SER B N 1
ATOM 1562 C CA . SER B 1 59 ? -3.877 11.172 1.678 1 95.44 59 SER B CA 1
ATOM 1563 C C . SER B 1 59 ? -3.914 12.68 1.487 1 95.44 59 SER B C 1
ATOM 1565 O O . SER B 1 59 ? -4.266 13.422 2.41 1 95.44 59 SER B O 1
ATOM 1567 N N . LEU B 1 60 ? -3.564 13.102 0.252 1 94.94 60 LEU B N 1
ATOM 1568 C CA . LEU B 1 60 ? -3.641 14.523 -0.06 1 94.94 60 LEU B CA 1
ATOM 1569 C C . LEU B 1 60 ? -5.07 15.039 0.088 1 94.94 60 LEU B C 1
ATOM 1571 O O . LEU B 1 60 ? -5.285 16.172 0.53 1 94.94 60 LEU B O 1
ATOM 1575 N N . ALA B 1 61 ? -6.043 14.188 -0.255 1 95 61 ALA B N 1
ATOM 1576 C CA . ALA B 1 61 ? -7.445 14.562 -0.115 1 95 61 ALA B CA 1
ATOM 1577 C C . ALA B 1 61 ? -7.812 14.781 1.35 1 95 61 ALA B C 1
ATOM 1579 O O . ALA B 1 61 ? -8.477 15.766 1.688 1 95 61 ALA B O 1
ATOM 1580 N N . GLU B 1 62 ? -7.359 13.922 2.184 1 95.12 62 GLU B N 1
ATOM 1581 C CA . GLU B 1 62 ? -7.598 14.047 3.617 1 95.12 62 GLU B CA 1
ATOM 1582 C C . GLU B 1 62 ? -6.918 15.289 4.184 1 95.12 62 GLU B C 1
ATOM 1584 O O . GLU B 1 62 ? -7.48 15.984 5.035 1 95.12 62 GLU B O 1
ATOM 1589 N N . ILE B 1 63 ? -5.703 15.57 3.711 1 95.88 63 ILE B N 1
ATOM 1590 C CA . ILE B 1 63 ? -4.965 16.734 4.172 1 95.88 63 ILE B CA 1
ATOM 1591 C C . ILE B 1 63 ? -5.711 18.016 3.766 1 95.88 63 ILE B C 1
ATOM 1593 O O . ILE B 1 63 ? -5.797 18.953 4.547 1 95.88 63 ILE B O 1
ATOM 1597 N N . HIS B 1 64 ? -6.273 18 2.58 1 95.31 64 HIS B N 1
ATOM 1598 C CA . HIS B 1 64 ? -7.086 19.141 2.145 1 95.31 64 HIS B CA 1
ATOM 1599 C C . HIS B 1 64 ? -8.273 19.344 3.076 1 95.31 64 HIS B C 1
ATOM 1601 O O . HIS B 1 64 ? -8.586 20.484 3.439 1 95.31 64 HIS B O 1
ATOM 1607 N N . GLU B 1 65 ? -8.883 18.312 3.432 1 94.12 65 GLU B N 1
ATOM 1608 C CA . GLU B 1 65 ? -10.031 18.391 4.328 1 94.12 65 GLU B CA 1
ATOM 1609 C C . GLU B 1 65 ? -9.633 18.969 5.684 1 94.12 65 GLU B C 1
ATOM 1611 O O . GLU B 1 65 ? -10.305 19.859 6.211 1 94.12 65 GLU B O 1
ATOM 1616 N N . LEU B 1 66 ? -8.516 18.453 6.215 1 94.25 66 LEU B N 1
ATOM 1617 C CA . LEU B 1 66 ? -8.031 18.953 7.5 1 94.25 66 LEU B CA 1
ATOM 1618 C C . LEU B 1 66 ? -7.707 20.438 7.426 1 94.25 66 LEU B C 1
ATOM 1620 O O . LEU B 1 66 ? -8 21.188 8.359 1 94.25 66 LEU B O 1
ATOM 1624 N N . LYS B 1 67 ? -7.102 20.828 6.344 1 91.56 67 LYS B N 1
ATOM 1625 C CA . LYS B 1 67 ? -6.77 22.234 6.141 1 91.56 67 LYS B CA 1
ATOM 1626 C C . LYS B 1 67 ? -8.031 23.094 6.105 1 91.56 67 LYS B C 1
ATOM 1628 O O . LYS B 1 67 ? -8.055 24.188 6.676 1 91.56 67 LYS B O 1
ATOM 1633 N N . ARG B 1 68 ? -9.039 22.609 5.434 1 91.19 68 ARG B N 1
ATOM 1634 C CA . ARG B 1 68 ? -10.305 23.328 5.379 1 91.19 68 ARG B CA 1
ATOM 1635 C C . ARG B 1 68 ? -10.883 23.531 6.777 1 91.19 68 ARG B C 1
ATOM 1637 O O . ARG B 1 68 ? -11.383 24.609 7.094 1 91.19 68 ARG B O 1
ATOM 1644 N N . TYR B 1 69 ? -10.773 22.547 7.555 1 90.25 69 TYR B N 1
ATOM 1645 C CA . TYR B 1 69 ? -11.25 22.656 8.93 1 90.25 69 TYR B CA 1
ATOM 1646 C C . TYR B 1 69 ? -10.422 23.672 9.703 1 90.25 69 TYR B C 1
ATOM 1648 O O . TYR B 1 69 ? -10.961 24.469 10.477 1 90.25 69 TYR B O 1
ATOM 1656 N N . GLN B 1 70 ? -9.094 23.688 9.516 1 88.75 70 GLN B N 1
ATOM 1657 C CA . GLN B 1 70 ? -8.203 24.625 10.195 1 88.75 70 GLN B CA 1
ATOM 1658 C C . GLN B 1 70 ? -8.531 26.078 9.805 1 88.75 70 GLN B C 1
ATOM 1660 O O . GLN B 1 70 ? -8.328 27 10.602 1 88.75 70 GLN B O 1
ATOM 1665 N N . ASP B 1 71 ? -8.992 26.156 8.602 1 86.31 71 ASP B N 1
ATOM 1666 C CA . ASP B 1 71 ? -9.305 27.484 8.094 1 86.31 71 ASP B CA 1
ATOM 1667 C C . ASP B 1 71 ? -10.609 28 8.688 1 86.31 71 ASP B C 1
ATOM 1669 O O . ASP B 1 71 ? -10.922 29.188 8.578 1 86.31 71 ASP B O 1
ATOM 1673 N N . ASP B 1 72 ? -11.344 27.141 9.305 1 88.69 72 ASP B N 1
ATOM 1674 C CA . ASP B 1 72 ? -12.562 27.516 10.023 1 88.69 72 ASP B CA 1
ATOM 1675 C C . ASP B 1 72 ? -12.469 27.125 11.492 1 88.69 72 ASP B C 1
ATOM 1677 O O . ASP B 1 72 ? -13.078 26.141 11.914 1 88.69 72 ASP B O 1
ATOM 1681 N N . PRO B 1 73 ? -11.898 27.969 12.289 1 88.62 73 PRO B N 1
ATOM 1682 C CA . PRO B 1 73 ? -11.516 27.594 13.648 1 88.62 73 PRO B CA 1
ATOM 1683 C C . PRO B 1 73 ? -12.711 27.453 14.586 1 88.62 73 PRO B C 1
ATOM 1685 O O . PRO B 1 73 ? -12.594 26.859 15.664 1 88.62 73 PRO B O 1
ATOM 1688 N N . HIS B 1 74 ? -13.922 27.953 14.188 1 89.62 74 HIS B N 1
ATOM 1689 C CA . HIS B 1 74 ? -15.047 27.938 15.109 1 89.62 74 HIS B CA 1
ATOM 1690 C C . HIS B 1 74 ? -15.977 26.766 14.836 1 89.62 74 HIS B C 1
ATOM 1692 O O . HIS B 1 74 ? -16.953 26.547 15.562 1 89.62 74 HIS B O 1
ATOM 1698 N N . GLN B 1 75 ? -15.602 26.016 13.914 1 88.44 75 GLN B N 1
ATOM 1699 C CA . GLN B 1 75 ? -16.406 24.828 13.648 1 88.44 75 GLN B CA 1
ATOM 1700 C C . GLN B 1 75 ? -16.062 23.703 14.625 1 88.44 75 GLN B C 1
ATOM 1702 O O . GLN B 1 75 ? -15 23.719 15.258 1 88.44 75 GLN B O 1
ATOM 1707 N N . SER B 1 76 ? -17.016 22.844 14.805 1 90 76 SER B N 1
ATOM 1708 C CA . SER B 1 76 ? -16.812 21.688 15.688 1 90 76 SER B CA 1
ATOM 1709 C C . SER B 1 76 ? -15.719 20.781 15.156 1 90 76 SER B C 1
ATOM 1711 O O . SER B 1 76 ? -15.555 20.625 13.945 1 90 76 SER B O 1
ATOM 1713 N N . CYS B 1 77 ? -14.977 20.156 16.078 1 91.62 77 CYS B N 1
ATOM 1714 C CA . CYS B 1 77 ? -13.922 19.219 15.734 1 91.62 77 CYS B CA 1
ATOM 1715 C C . CYS B 1 77 ? -14.5 17.875 15.312 1 91.62 77 CYS B C 1
ATOM 1717 O O . CYS B 1 77 ? -13.758 16.953 14.992 1 91.62 77 CYS B O 1
ATOM 1719 N N . THR B 1 78 ? -15.75 17.797 15.281 1 91.12 78 THR B N 1
ATOM 1720 C CA . THR B 1 78 ? -16.406 16.531 15 1 91.12 78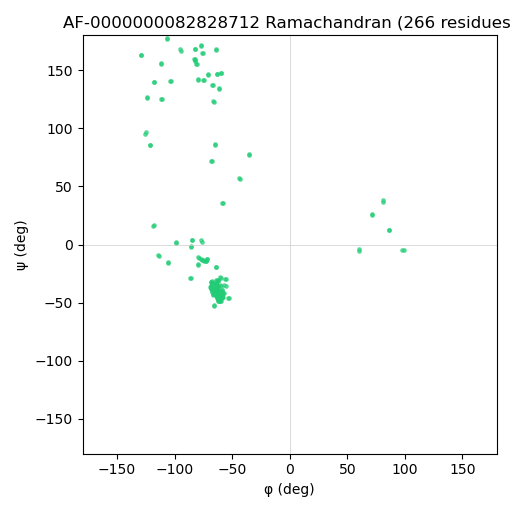 THR B CA 1
ATOM 1721 C C . THR B 1 78 ? -15.953 15.977 13.656 1 91.12 78 THR B C 1
ATOM 1723 O O . THR B 1 78 ? -15.703 14.773 13.531 1 91.12 78 THR B O 1
ATOM 1726 N N . ALA B 1 79 ? -15.859 16.859 12.734 1 91.38 79 ALA B N 1
ATOM 1727 C CA . ALA B 1 79 ? -15.461 16.422 11.398 1 91.38 79 ALA B CA 1
ATOM 1728 C C . ALA B 1 79 ? -14.008 15.961 11.383 1 91.38 79 ALA B C 1
ATOM 1730 O O . ALA B 1 79 ? -13.664 14.992 10.703 1 91.38 79 ALA B O 1
ATOM 1731 N N . VAL B 1 80 ? -13.117 16.609 12.094 1 93.12 80 VAL B N 1
ATOM 1732 C CA . VAL B 1 80 ? -11.711 16.219 12.227 1 93.12 80 VAL B CA 1
ATOM 1733 C C . VAL B 1 80 ? -11.625 14.836 12.875 1 93.12 80 VAL B C 1
ATOM 1735 O O . VAL B 1 80 ? -10.914 13.953 12.383 1 93.12 80 VAL B O 1
ATOM 1738 N N . ASN B 1 81 ? -12.375 14.68 13.922 1 93.88 81 ASN B N 1
ATOM 1739 C CA . ASN B 1 81 ? -12.391 13.398 14.625 1 93.88 81 ASN B CA 1
ATOM 1740 C C . ASN B 1 81 ? -12.898 12.273 13.727 1 93.88 81 ASN B C 1
ATOM 1742 O O . ASN B 1 81 ? -12.336 11.18 13.727 1 93.88 81 ASN B O 1
ATOM 1746 N N . ALA B 1 82 ? -13.922 12.562 13 1 94.19 82 ALA B N 1
ATOM 1747 C CA . ALA B 1 82 ? -14.492 11.555 12.102 1 94.19 82 ALA B CA 1
ATOM 1748 C C . ALA B 1 82 ? -13.492 11.148 11.023 1 94.19 82 ALA B C 1
ATOM 1750 O O . ALA B 1 82 ? -13.391 9.977 10.664 1 94.19 82 ALA B O 1
ATOM 1751 N N . LEU B 1 83 ? -12.789 12.102 10.531 1 94.81 83 LEU B N 1
ATOM 1752 C CA . LEU B 1 83 ? -11.766 11.836 9.523 1 94.81 83 LEU B CA 1
ATOM 1753 C C . LEU B 1 83 ? -10.688 10.906 10.07 1 94.81 83 LEU B C 1
ATOM 1755 O O . LEU B 1 83 ? -10.297 9.945 9.406 1 94.81 83 LEU B O 1
ATOM 1759 N N . LEU B 1 84 ? -10.234 11.188 11.266 1 94.38 84 LEU B N 1
ATOM 1760 C CA . LEU B 1 84 ? -9.195 10.359 11.875 1 94.38 84 LEU B CA 1
ATOM 1761 C C . LEU B 1 84 ? -9.734 8.969 12.188 1 94.38 84 LEU B C 1
ATOM 1763 O O . LEU B 1 84 ? -9.016 7.977 12.031 1 94.38 84 LEU B O 1
ATOM 1767 N N . ASP B 1 85 ? -10.984 8.852 12.641 1 96.19 85 ASP B N 1
ATOM 1768 C CA . ASP B 1 85 ? -11.602 7.559 12.914 1 96.19 85 ASP B CA 1
ATOM 1769 C C . ASP B 1 85 ? -11.664 6.703 11.648 1 96.19 85 ASP B C 1
ATOM 1771 O O . ASP B 1 85 ? -11.352 5.512 11.68 1 96.19 85 ASP B O 1
ATOM 1775 N N . ASP B 1 86 ? -12.078 7.355 10.602 1 97.19 86 ASP B N 1
ATOM 1776 C CA . ASP B 1 86 ? -12.141 6.656 9.328 1 97.19 86 ASP B CA 1
ATOM 1777 C C . ASP B 1 86 ? -10.758 6.172 8.898 1 97.19 86 ASP B C 1
ATOM 1779 O O . ASP B 1 86 ? -10.609 5.051 8.406 1 97.19 86 ASP B O 1
ATOM 1783 N N . HIS B 1 87 ? -9.773 6.988 9.094 1 96.5 87 HIS B N 1
ATOM 1784 C CA . HIS B 1 87 ? -8.406 6.625 8.727 1 96.5 87 HIS B CA 1
ATOM 1785 C C . HIS B 1 87 ? -7.902 5.461 9.57 1 96.5 87 HIS B C 1
ATOM 1787 O O . HIS B 1 87 ? -7.27 4.539 9.047 1 96.5 87 HIS B O 1
ATOM 1793 N N . ILE B 1 88 ? -8.195 5.496 10.828 1 97.12 88 ILE B N 1
ATOM 1794 C CA . ILE B 1 88 ? -7.805 4.414 11.727 1 97.12 88 ILE B CA 1
ATOM 1795 C C . ILE B 1 88 ? -8.461 3.111 11.281 1 97.12 88 ILE B C 1
ATOM 1797 O O . ILE B 1 88 ? -7.816 2.062 11.242 1 97.12 88 ILE B O 1
ATOM 1801 N N . SER B 1 89 ? -9.75 3.191 10.938 1 98.31 89 SER B N 1
ATOM 1802 C CA . SER B 1 89 ? -10.477 2.018 10.469 1 98.31 89 SER B CA 1
ATOM 1803 C C . SER B 1 89 ? -9.836 1.44 9.211 1 98.31 89 SER B C 1
ATOM 1805 O O . SER B 1 89 ? -9.703 0.222 9.07 1 98.31 89 SER B O 1
ATOM 1807 N N . HIS B 1 90 ? -9.477 2.355 8.352 1 97.38 90 HIS B N 1
ATOM 1808 C CA . HIS B 1 90 ? -8.828 1.929 7.117 1 97.38 90 HIS B CA 1
ATOM 1809 C C . HIS B 1 90 ? -7.504 1.229 7.41 1 97.38 90 HIS B C 1
ATOM 1811 O O . HIS B 1 90 ? -7.238 0.15 6.871 1 97.38 90 HIS B O 1
ATOM 1817 N N . VAL B 1 91 ? -6.668 1.797 8.266 1 97.38 91 VAL B N 1
ATOM 1818 C CA . VAL B 1 91 ? -5.387 1.217 8.648 1 97.38 91 VAL B CA 1
ATOM 1819 C C . VAL B 1 91 ? -5.605 -0.155 9.289 1 97.38 91 VAL B C 1
ATOM 1821 O O . VAL B 1 91 ? -4.918 -1.12 8.953 1 97.38 91 VAL B O 1
ATOM 1824 N N . ARG B 1 92 ? -6.613 -0.318 10.133 1 98 92 ARG B N 1
ATOM 1825 C CA . ARG B 1 92 ? -6.922 -1.582 10.789 1 98 92 ARG B CA 1
ATOM 1826 C C . ARG B 1 92 ? -7.344 -2.641 9.781 1 98 92 ARG B C 1
ATOM 1828 O O . ARG B 1 92 ? -6.973 -3.811 9.906 1 98 92 ARG B O 1
ATOM 1835 N N . SER B 1 93 ? -8.102 -2.205 8.836 1 98.31 93 SER B N 1
ATOM 1836 C CA . SER B 1 93 ? -8.508 -3.131 7.785 1 98.31 93 SER B CA 1
ATOM 1837 C C . SER B 1 93 ? -7.312 -3.633 6.984 1 98.31 93 SER B C 1
ATOM 1839 O O . SER B 1 93 ? -7.258 -4.805 6.613 1 98.31 93 SER B O 1
ATOM 1841 N N . GLN B 1 94 ? -6.387 -2.73 6.688 1 97.5 94 GLN B N 1
ATOM 1842 C CA . GLN B 1 94 ? -5.176 -3.119 5.973 1 97.5 94 GLN B CA 1
ATOM 1843 C C . GLN B 1 94 ? -4.352 -4.113 6.789 1 97.5 94 GLN B C 1
ATOM 1845 O O . GLN B 1 94 ? -3.844 -5.098 6.246 1 97.5 94 GLN B O 1
ATOM 1850 N N . ILE B 1 95 ? -4.199 -3.85 8.062 1 97.81 95 ILE B N 1
ATOM 1851 C CA . ILE B 1 95 ? -3.457 -4.738 8.945 1 97.81 95 ILE B CA 1
ATOM 1852 C C . ILE B 1 95 ? -4.086 -6.133 8.93 1 97.81 95 ILE B C 1
ATOM 1854 O O . ILE B 1 95 ? -3.385 -7.133 8.773 1 97.81 95 ILE B O 1
ATOM 1858 N N . THR B 1 96 ? -5.395 -6.172 9.023 1 98.44 96 THR B N 1
ATOM 1859 C CA . THR B 1 96 ? -6.121 -7.438 9.039 1 98.44 96 THR B CA 1
ATOM 1860 C C . THR B 1 96 ? -5.898 -8.203 7.738 1 98.44 96 THR B C 1
ATOM 1862 O O . THR B 1 96 ? -5.648 -9.414 7.758 1 98.44 96 THR B O 1
ATOM 1865 N N . ALA B 1 97 ? -6 -7.504 6.719 1 97.38 97 ALA B N 1
ATOM 1866 C CA . ALA B 1 97 ? -5.801 -8.133 5.41 1 97.38 97 ALA B CA 1
ATOM 1867 C C . ALA B 1 97 ? -4.387 -8.695 5.281 1 97.38 97 ALA B C 1
ATOM 1869 O O . 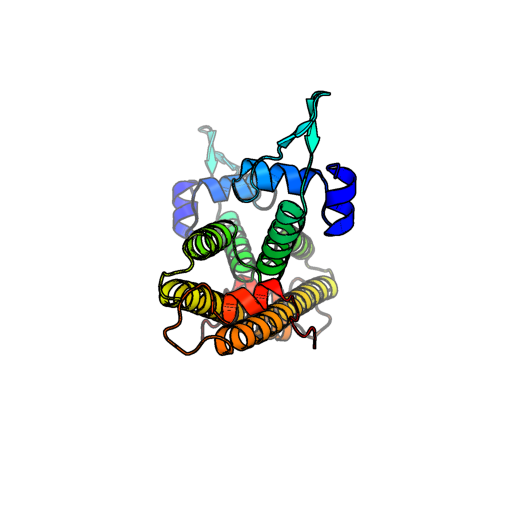ALA B 1 97 ? -4.203 -9.805 4.789 1 97.38 97 ALA B O 1
ATOM 1870 N N . LEU B 1 98 ? -3.391 -7.98 5.695 1 97.5 98 LEU B N 1
ATOM 1871 C CA . LEU B 1 98 ? -2 -8.414 5.598 1 97.5 98 LEU B CA 1
ATOM 1872 C C . LEU B 1 98 ? -1.729 -9.594 6.527 1 97.5 98 LEU B C 1
ATOM 1874 O O . LEU B 1 98 ? -0.944 -10.484 6.195 1 97.5 98 LEU B O 1
ATOM 1878 N N . GLN B 1 99 ? -2.371 -9.562 7.664 1 97.94 99 GLN B N 1
ATOM 1879 C CA . GLN B 1 99 ? -2.217 -10.68 8.586 1 97.94 99 GLN B CA 1
ATOM 1880 C C . GLN B 1 99 ? -2.795 -11.961 7.996 1 97.94 99 GLN B C 1
ATOM 1882 O O . GL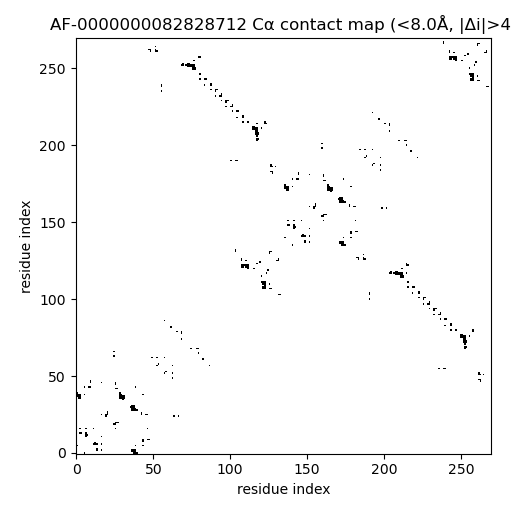N B 1 99 ? -2.225 -13.047 8.172 1 97.94 99 GLN B O 1
ATOM 1887 N N . ALA B 1 100 ? -3.92 -11.859 7.34 1 96.81 100 ALA B N 1
ATOM 1888 C CA . ALA B 1 100 ? -4.488 -13.016 6.645 1 96.81 100 ALA B CA 1
ATOM 1889 C C . ALA B 1 100 ? -3.549 -13.508 5.551 1 96.81 100 ALA B C 1
ATOM 1891 O O . ALA B 1 100 ? -3.352 -14.719 5.395 1 96.81 100 ALA B O 1
ATOM 1892 N N . LEU B 1 101 ? -2.992 -12.602 4.844 1 96.44 101 LEU B N 1
ATOM 1893 C CA . LEU B 1 101 ? -2.023 -12.938 3.805 1 96.44 101 LEU B CA 1
ATOM 1894 C C . LEU B 1 101 ? -0.812 -13.648 4.398 1 96.44 101 LEU B C 1
ATOM 1896 O O . LEU B 1 101 ? -0.35 -14.656 3.859 1 96.44 101 LEU B O 1
ATOM 1900 N N . GLU B 1 102 ? -0.257 -13.102 5.461 1 97.19 102 GLU B N 1
ATOM 1901 C CA . GLU B 1 102 ? 0.878 -13.727 6.133 1 97.19 102 GLU B CA 1
ATOM 1902 C C . GLU B 1 102 ? 0.574 -15.172 6.496 1 97.19 102 GLU B C 1
ATOM 1904 O O . GLU B 1 102 ? 1.397 -16.062 6.262 1 97.19 102 GLU B O 1
ATOM 1909 N N . LYS B 1 103 ? -0.594 -15.383 7.051 1 96.75 103 LYS B N 1
ATOM 1910 C CA . LYS B 1 103 ? -0.99 -16.734 7.441 1 96.75 103 LYS B CA 1
ATOM 1911 C C . LYS B 1 103 ? -1.019 -17.656 6.234 1 96.75 103 LYS B C 1
ATOM 1913 O O . LYS B 1 103 ? -0.542 -18.797 6.309 1 96.75 103 LYS B O 1
ATOM 1918 N N . GLN B 1 104 ? -1.571 -17.219 5.195 1 94.31 104 GLN B N 1
ATOM 1919 C CA . GLN B 1 104 ? -1.624 -18.016 3.977 1 94.31 104 GLN B CA 1
ATOM 1920 C C . GLN B 1 104 ? -0.222 -18.344 3.473 1 94.31 104 GLN B C 1
ATOM 1922 O O . GLN B 1 104 ? 0.065 -19.5 3.125 1 94.31 104 GLN B O 1
ATOM 1927 N N . LEU B 1 105 ? 0.669 -17.391 3.467 1 95.19 105 LEU B N 1
ATOM 1928 C CA . LEU B 1 105 ? 2.025 -17.562 2.959 1 95.19 105 LEU B CA 1
ATOM 1929 C C . LEU B 1 105 ? 2.814 -18.531 3.834 1 95.19 105 LEU B C 1
ATOM 1931 O O . LEU B 1 105 ? 3.551 -19.375 3.322 1 95.19 105 LEU B O 1
ATOM 1935 N N . VAL B 1 106 ? 2.656 -18.359 5.102 1 95.69 106 VAL B N 1
ATOM 1936 C CA . VAL B 1 106 ? 3.359 -19.234 6.035 1 95.69 106 VAL B CA 1
ATOM 1937 C C . VAL B 1 106 ? 2.883 -20.672 5.852 1 95.69 106 VAL B C 1
ATOM 1939 O O . VAL B 1 106 ? 3.689 -21.609 5.855 1 95.69 106 VAL B O 1
ATOM 1942 N N . SER B 1 107 ? 1.541 -20.812 5.727 1 94.12 107 SER B N 1
ATOM 1943 C CA . SER B 1 107 ? 0.992 -22.141 5.473 1 94.12 107 SER B CA 1
ATOM 1944 C C . SER B 1 107 ? 1.546 -22.719 4.176 1 94.12 107 SER B C 1
ATOM 1946 O O . SER B 1 107 ? 1.892 -23.906 4.125 1 94.12 107 SER B O 1
ATOM 1948 N N . LEU B 1 108 ? 1.636 -21.969 3.172 1 91.75 108 LEU B N 1
ATOM 1949 C CA . LEU B 1 108 ? 2.174 -22.391 1.886 1 91.75 108 LEU B CA 1
ATOM 1950 C C . LEU B 1 108 ? 3.646 -22.781 2.012 1 91.75 108 LEU B C 1
ATOM 1952 O O . LEU B 1 108 ? 4.066 -23.812 1.509 1 91.75 108 LEU B O 1
ATOM 1956 N N . ARG B 1 109 ? 4.395 -21.938 2.732 1 92.62 109 ARG B N 1
ATOM 1957 C CA . ARG B 1 109 ? 5.82 -22.188 2.93 1 92.62 109 ARG B CA 1
ATOM 1958 C C . ARG B 1 109 ? 6.051 -23.5 3.68 1 92.62 109 ARG B C 1
ATOM 1960 O O . ARG B 1 109 ? 7.023 -24.203 3.422 1 92.62 109 ARG B O 1
ATOM 1967 N N . ALA B 1 110 ? 5.168 -23.844 4.504 1 92.31 110 ALA B N 1
ATOM 1968 C CA . ALA B 1 110 ? 5.289 -25.031 5.34 1 92.31 110 ALA B CA 1
ATOM 1969 C C . ALA B 1 110 ? 5.129 -26.312 4.512 1 92.31 110 ALA B C 1
ATOM 1971 O O . ALA B 1 110 ? 5.492 -27.391 4.961 1 92.31 110 ALA B O 1
ATOM 1972 N N . ARG B 1 111 ? 4.688 -26.203 3.324 1 90.12 111 ARG B N 1
ATOM 1973 C CA . ARG B 1 111 ? 4.477 -27.359 2.461 1 90.12 111 ARG B CA 1
ATOM 1974 C C . ARG B 1 111 ? 5.793 -27.828 1.843 1 90.12 111 ARG B C 1
ATOM 1976 O O . ARG B 1 111 ? 5.859 -28.906 1.262 1 90.12 111 ARG B O 1
ATOM 1983 N N . CYS B 1 112 ? 6.742 -27.016 1.875 1 90.44 112 CYS B N 1
ATOM 1984 C CA . CYS B 1 112 ? 8.031 -27.375 1.305 1 90.44 112 CYS B CA 1
ATOM 1985 C C . CYS B 1 112 ? 9.156 -27.188 2.32 1 90.44 112 CYS B C 1
ATOM 1987 O O . CYS B 1 112 ? 9.586 -26.062 2.568 1 90.44 112 CYS B O 1
ATOM 1989 N N . ASN B 1 113 ? 9.57 -28.125 3.018 1 80.25 113 ASN B N 1
ATOM 1990 C CA . ASN B 1 113 ? 10.594 -28.016 4.055 1 80.25 113 ASN B CA 1
ATOM 1991 C C . ASN B 1 113 ? 11.852 -28.797 3.674 1 80.25 113 ASN B C 1
ATOM 1993 O O . ASN B 1 113 ? 12.867 -28.719 4.367 1 80.25 113 ASN B O 1
ATOM 1997 N N . ASP B 1 114 ? 11.75 -29.562 2.625 1 73.81 114 ASP B N 1
ATOM 1998 C CA . ASP B 1 114 ? 12.875 -30.422 2.297 1 73.81 114 ASP B CA 1
ATOM 1999 C C . ASP B 1 114 ? 13.555 -29.984 1.009 1 73.81 114 ASP B C 1
ATOM 2001 O O . ASP B 1 114 ? 13.07 -29.094 0.316 1 73.81 114 ASP B O 1
ATOM 2005 N N . ASP B 1 115 ? 14.797 -30.344 0.872 1 75.12 115 ASP B N 1
ATOM 2006 C CA . ASP B 1 115 ? 15.539 -30.078 -0.359 1 75.12 115 ASP B CA 1
ATOM 2007 C C . ASP B 1 115 ? 15.008 -30.922 -1.513 1 75.12 115 ASP B C 1
ATOM 2009 O O . ASP B 1 115 ? 15.539 -32 -1.796 1 75.12 115 ASP B O 1
ATOM 2013 N N . ARG B 1 116 ? 13.891 -30.547 -1.912 1 83.38 116 ARG B N 1
ATOM 2014 C CA . ARG B 1 116 ? 13.297 -31.234 -3.057 1 83.38 116 ARG B CA 1
ATOM 2015 C C . ARG B 1 116 ? 13.594 -30.484 -4.355 1 83.38 116 ARG B C 1
ATOM 2017 O O . ARG B 1 116 ? 14.219 -29.438 -4.34 1 83.38 116 ARG B O 1
ATOM 2024 N N . GLU B 1 117 ? 13.258 -31.297 -5.348 1 89.06 117 GLU B N 1
ATOM 2025 C CA . GLU B 1 117 ? 13.32 -30.656 -6.656 1 89.06 117 GLU B CA 1
ATOM 2026 C C . GLU B 1 117 ? 12.047 -29.859 -6.941 1 89.06 117 GLU B C 1
ATOM 2028 O O . GLU B 1 117 ? 10.992 -30.141 -6.355 1 89.06 117 GLU B O 1
ATOM 2033 N N . VAL B 1 118 ? 12.117 -28.938 -7.828 1 89.06 118 VAL B N 1
ATOM 2034 C CA . VAL B 1 118 ? 11.023 -28.031 -8.18 1 89.06 118 VAL B CA 1
ATOM 2035 C C . VAL B 1 118 ? 9.805 -28.844 -8.617 1 89.06 118 VAL B C 1
ATOM 2037 O O . VAL B 1 118 ? 8.672 -28.484 -8.297 1 89.06 118 VAL B O 1
ATOM 2040 N N . LYS B 1 119 ? 10.023 -29.938 -9.258 1 88.88 119 LYS B N 1
ATOM 2041 C CA . LYS B 1 119 ? 8.914 -30.75 -9.734 1 88.88 119 LYS B CA 1
ATOM 2042 C C . LYS B 1 119 ? 8.094 -31.297 -8.57 1 88.88 119 LYS B C 1
ATOM 2044 O O . LYS B 1 119 ? 6.922 -31.641 -8.742 1 88.88 119 LYS B O 1
ATOM 2049 N N . ALA B 1 120 ? 8.742 -31.297 -7.387 1 88.62 120 ALA B N 1
ATOM 2050 C CA . ALA B 1 120 ? 8.07 -31.797 -6.188 1 88.62 120 ALA B CA 1
ATOM 2051 C C . ALA B 1 120 ? 7.934 -30.688 -5.137 1 88.62 120 ALA B C 1
ATOM 2053 O O . ALA B 1 120 ? 7.746 -30.984 -3.953 1 88.62 120 ALA B O 1
ATOM 2054 N N . CYS B 1 121 ? 8.094 -29.578 -5.59 1 91.31 121 CYS B N 1
ATOM 2055 C CA . CYS B 1 121 ? 8.078 -28.453 -4.664 1 91.31 121 CYS B CA 1
ATOM 2056 C C . CYS B 1 121 ? 6.688 -28.266 -4.062 1 91.31 121 CYS B C 1
ATOM 2058 O O . CYS B 1 121 ? 5.723 -28.016 -4.785 1 91.31 121 CYS B O 1
ATOM 2060 N N . GLY B 1 122 ? 6.543 -28.281 -2.738 1 88.62 122 GLY B N 1
ATOM 2061 C CA . GLY B 1 122 ? 5.27 -28.109 -2.057 1 88.62 122 GLY B CA 1
ATOM 2062 C C . GLY B 1 122 ? 4.695 -26.719 -2.213 1 88.62 122 GLY B C 1
ATOM 2063 O O . GLY B 1 122 ? 3.475 -26.547 -2.254 1 88.62 122 GLY B O 1
ATOM 2064 N N . VAL B 1 123 ? 5.52 -25.766 -2.287 1 90 123 VAL B N 1
ATOM 2065 C CA . VAL B 1 123 ? 5.094 -24.375 -2.426 1 90 123 VAL B CA 1
ATOM 2066 C C . VAL B 1 123 ? 4.414 -24.172 -3.775 1 90 123 VAL B C 1
ATOM 2068 O O . VAL B 1 123 ? 3.287 -23.672 -3.842 1 90 123 VAL B O 1
ATOM 2071 N N . LEU B 1 124 ? 5.02 -24.547 -4.82 1 90.44 124 LEU B N 1
ATOM 2072 C CA . LEU B 1 124 ? 4.473 -24.391 -6.16 1 90.44 124 LEU B CA 1
ATOM 2073 C C . LEU B 1 124 ? 3.186 -25.188 -6.324 1 90.44 124 LEU B C 1
ATOM 2075 O O . LEU B 1 124 ? 2.23 -24.719 -6.949 1 90.44 124 LEU B O 1
ATOM 2079 N N . ALA B 1 125 ? 3.205 -26.359 -5.727 1 88.06 125 ALA B N 1
ATOM 2080 C CA . ALA B 1 125 ? 1.991 -27.172 -5.738 1 88.06 125 ALA B CA 1
ATOM 2081 C C . ALA B 1 125 ? 0.851 -26.469 -5.012 1 88.06 125 ALA B C 1
ATOM 2083 O O . ALA B 1 125 ? -0.292 -26.484 -5.48 1 88.06 125 ALA B O 1
ATOM 2084 N N . GLY B 1 126 ? 1.161 -25.891 -3.906 1 88.62 126 GLY B N 1
ATOM 2085 C CA . GLY B 1 126 ? 0.167 -25.156 -3.141 1 88.62 126 GLY B CA 1
ATOM 2086 C C . GLY B 1 126 ? -0.423 -23.984 -3.898 1 88.6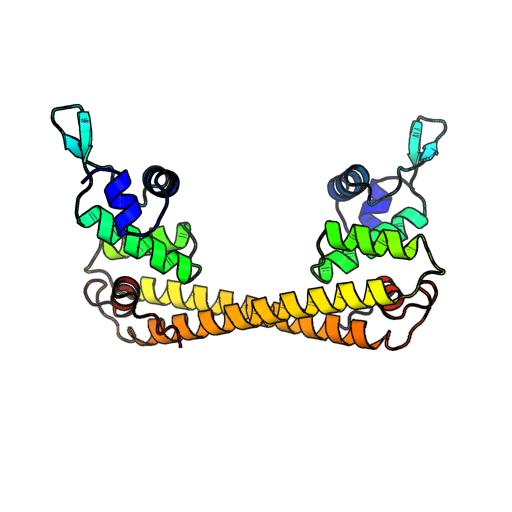2 126 GLY B C 1
ATOM 2087 O O . GLY B 1 126 ? -1.634 -23.75 -3.857 1 88.62 126 GLY B O 1
ATOM 2088 N N . ILE B 1 127 ? 0.402 -23.234 -4.547 1 88.06 127 ILE B N 1
ATOM 2089 C CA . ILE B 1 127 ? -0.062 -22.094 -5.332 1 88.06 127 ILE B CA 1
ATOM 2090 C C . ILE B 1 127 ? -0.978 -22.578 -6.453 1 88.06 127 ILE B C 1
ATOM 2092 O O . ILE B 1 127 ? -2.041 -22 -6.688 1 88.06 127 ILE B O 1
ATOM 2096 N N . SER B 1 128 ? -0.577 -23.625 -7.098 1 88.06 128 SER B N 1
ATOM 2097 C CA . SER B 1 128 ? -1.331 -24.172 -8.227 1 88.06 128 SER B CA 1
ATOM 2098 C C . SER B 1 128 ? -2.701 -24.672 -7.789 1 88.06 128 SER B C 1
ATOM 2100 O O . SER B 1 128 ? -3.678 -24.562 -8.531 1 88.06 128 SER B O 1
ATOM 2102 N N . GLU B 1 129 ? -2.773 -25.266 -6.609 1 83.25 129 GLU B N 1
ATOM 2103 C CA . GLU B 1 129 ? -4.02 -25.844 -6.109 1 83.25 129 GLU B CA 1
ATOM 2104 C C . GLU B 1 129 ? -4.984 -24.75 -5.645 1 83.25 129 GLU B C 1
ATOM 2106 O O . GLU B 1 129 ? -6.199 -24.969 -5.613 1 83.25 129 GLU B O 1
ATOM 2111 N N . GLY B 1 130 ? -4.508 -23.562 -5.508 1 73.88 130 GLY B N 1
ATOM 2112 C CA . GLY B 1 130 ? -5.359 -22.469 -5.074 1 73.88 130 GLY B CA 1
ATOM 2113 C C . GLY B 1 130 ? -5.98 -22.688 -3.711 1 73.88 130 GLY B C 1
ATOM 2114 O O . GLY B 1 130 ? -6.973 -22.047 -3.359 1 73.88 130 GLY B O 1
ATOM 2115 N N . ASN B 1 131 ? -5.797 -23.828 -3.047 1 58.47 131 ASN B N 1
ATOM 2116 C CA . ASN B 1 131 ? -6.414 -24.156 -1.764 1 58.47 131 ASN B CA 1
ATOM 2117 C C . ASN B 1 131 ? -6.035 -23.141 -0.691 1 58.47 131 ASN B C 1
ATOM 2119 O O . ASN B 1 131 ? -5.289 -23.453 0.238 1 58.47 131 ASN B O 1
ATOM 2123 N N . MET B 1 132 ? -5.918 -21.969 -1.079 1 55 132 MET B N 1
ATOM 2124 C CA . MET B 1 132 ? -5.645 -21.016 -0.019 1 55 132 MET B CA 1
ATOM 2125 C C . MET B 1 132 ? -6.824 -20.922 0.946 1 55 132 MET B C 1
ATOM 2127 O O . MET B 1 132 ? -7.969 -20.766 0.521 1 55 132 MET B O 1
ATOM 2131 N N . HIS B 1 133 ? -6.902 -21.703 1.888 1 46 133 HIS B N 1
ATOM 2132 C CA . HIS B 1 133 ? -7.949 -21.734 2.9 1 46 133 HIS B CA 1
ATOM 2133 C C . HIS B 1 133 ? -8.438 -20.328 3.236 1 46 133 HIS B C 1
ATOM 2135 O O . HIS B 1 133 ? -7.656 -19.484 3.66 1 46 133 HIS B O 1
ATOM 2141 N N . GLN B 1 134 ? -9.203 -19.766 2.426 1 40 134 GLN B N 1
ATOM 2142 C CA . GLN B 1 134 ? -9.992 -18.641 2.902 1 40 134 GLN B CA 1
ATOM 2143 C C . GLN B 1 134 ? -10.602 -18.922 4.273 1 40 134 GLN B C 1
ATOM 2145 O O . GLN B 1 134 ? -11.602 -19.625 4.379 1 40 134 GLN B O 1
ATOM 2150 N N . GLN B 1 135 ? -9.875 -19.25 5.348 1 29.39 135 GLN B N 1
ATOM 2151 C CA . GLN B 1 135 ? -10.688 -19.203 6.562 1 29.39 135 GLN B CA 1
ATOM 2152 C C . GLN B 1 135 ? -11.062 -17.766 6.914 1 29.39 135 GLN B C 1
ATOM 2154 O O . GLN B 1 135 ? -10.211 -16.875 6.883 1 29.39 135 GLN B O 1
#

Nearest PDB structures (foldseek):
  6jni-assembly2_D  TM=9.175E-01  e=1.807E-12  Pseudomonas putida
  6jgx-assembly1_B  TM=9.282E-01  e=2.338E-12  Pseudomonas putida
  5gpe-assembly4_G  TM=9.327E-01  e=9.055E-12  Cupriavidus metallidurans CH34
  6jyw-assembly1_B  TM=9.320E-01  e=1.172E-11  Pseudomonas putida
  6jyw-assembly1_A  TM=9.311E-01  e=2.709E-11  Pseudomonas putida

Organism: Acinetobacter baumannii (strain ATCC 19606 / DSM 30007 / JCM 6841 / CCUG 19606 / CIP 70.34 / NBRC 109757 / NCIMB 12457 / NCTC 12156 / 81) (NCBI:txid575584)

Sequence (270 aa):
MRIGQLAQSVGVDTQTIRFYERQGLLPPPGRQENGYRVYTEKHVERLAFIRRCRILDLSLAEIHELKRYQDDPHQSCTAVNALLDDHISHVRSQITALQALEKQLVSLRARCNDDREVKACGVLAGISEGNMHQQMRIGQLAQSVGVDTQTIRFYERQGLLPPPGRQENGYRVYTEKHVERLAFIRRCRILDLSLAEIHELKRYQDDPHQSCTAVNALLDDHISHVRSQITALQALEKQLVSLRARCNDDREVKACGVLAGISEGNMHQQ

InterPro domains:
  IPR000551 MerR-type HTH domain [PF13411] (1-68)
  IPR000551 MerR-type HTH domain [PR00040] (2-13)
  IPR000551 MerR-type HTH domain [PR00040] (13-26)
  IPR000551 MerR-type HTH domain [PR00040] (37-57)
  IPR000551 MerR-type HTH domain [PS50937] (1-69)
  IPR000551 MerR-type HTH domain [SM00422] (1-70)
  IPR009061 Putative DNA-binding domain superfamily [SSF46955] (1-117)
  IPR011791 Cd(II)/Pb(II)-responsive transcriptional regulator [TIGR02047] (1-127)
  IPR011791 Cd(II)/Pb(II)-responsive transcriptional regulator [cd04784] (1-127)
  IPR047057 MerR transcriptional regulator [PTHR30204] (1-115)

Secondary structure (DSSP, 8-state):
--HHHHHHHHT--HHHHHHHHHTTSSPPPEE-TTS-EE--HHHHHHHHHHHHHHHTT--HHHHHHHHHHHT-TTSBTHHHHHHHHHHHHHHHHHHHHHHHHHHHHHHHHTT--S--BGGG-HHHHHHHHT-----/--HHHHHHHHT--HHHHHHHHHTTSSPPPEE-TTS-EE--HHHHHHHHHHHHHHHTT--HHHHHHHHHHHT-TTSBTHHHHHHHHHHHHHHHHHHHHHHHHHHHHHHHHTT--S--BGGG-HHHHHHHHT-----

Radius of gyration: 25.79 Å; Cα contacts (8 Å, |Δi|>4): 269; chains: 2; bounding box: 34×75×64 Å

Foldseek 3Di:
DALVVLCVLQVHDSVVLVVCCVVVQAPFFDADPVGGGDDDVVRSVSSNVVVVCVVVVHDPVLSVVVVVCVVVVPDDCVVVVVSVVVVVVVVVVVVVVVVLVVVLQVVLVVLADDPDDPVRGSNVVCVVVVPSPPD/DALVVLCVLQVHDSVVLVVCCVVVQAPFFDADPVGGGDDDVVRSVSSNVVVVCVVVVHDPVLSVVVVVCVVPVPDDCVVVVVSVVVVVVVVVVVVVVVVLVVVLQVVLVVLADDPDDPVRGSNVVCVVVVPSPPD